Protein AF-A0A8H7QYC3-F1 (afdb_monomer_lite)

Organism: NCBI:txid64648

Structure (mmCIF, N/CA/C/O backbone):
data_AF-A0A8H7QYC3-F1
#
_entry.id   AF-A0A8H7QYC3-F1
#
loop_
_atom_site.group_PDB
_atom_site.id
_atom_site.type_symbol
_atom_site.label_atom_id
_atom_site.label_alt_id
_atom_site.label_comp_id
_atom_site.label_asym_id
_atom_site.label_entity_id
_atom_site.label_seq_id
_atom_site.pdbx_PDB_ins_code
_atom_site.Cartn_x
_atom_site.Cartn_y
_atom_site.Cartn_z
_atom_site.occupancy
_atom_site.B_iso_or_equiv
_atom_site.auth_seq_id
_atom_site.auth_comp_id
_atom_site.auth_asym_id
_atom_site.auth_atom_id
_atom_site.pdbx_PDB_model_num
ATOM 1 N N . MET A 1 1 ? 72.027 -9.617 -76.652 1.00 46.22 1 MET A N 1
ATOM 2 C CA . MET A 1 1 ? 71.161 -8.554 -76.095 1.00 46.22 1 MET A CA 1
ATOM 3 C C . MET A 1 1 ? 69.928 -9.197 -75.452 1.00 46.22 1 MET A C 1
ATOM 5 O O . MET A 1 1 ? 68.847 -9.109 -76.013 1.00 46.22 1 MET A O 1
ATOM 9 N N . SER A 1 2 ? 70.076 -9.891 -74.315 1.00 50.53 2 SER A N 1
ATOM 10 C CA . SER A 1 2 ? 68.981 -10.697 -73.728 1.00 50.53 2 SER A CA 1
ATOM 11 C C . SER A 1 2 ? 69.098 -10.804 -72.200 1.00 50.53 2 SER A C 1
ATOM 13 O O . SER A 1 2 ? 69.131 -11.901 -71.670 1.00 50.53 2 SER A O 1
ATOM 15 N N . PHE A 1 3 ? 69.246 -9.677 -71.494 1.00 53.41 3 PHE A N 1
ATOM 16 C CA . PHE A 1 3 ? 69.422 -9.668 -70.025 1.00 53.41 3 PHE A CA 1
ATOM 17 C C . PHE A 1 3 ? 68.604 -8.592 -69.284 1.00 53.41 3 PHE A C 1
ATOM 19 O O . PHE A 1 3 ? 68.789 -8.390 -68.091 1.00 53.41 3 PHE A O 1
ATOM 26 N N . VAL A 1 4 ? 67.688 -7.891 -69.963 1.00 53.78 4 VAL A N 1
ATOM 27 C CA . VAL A 1 4 ? 66.883 -6.802 -69.361 1.00 53.78 4 VAL A CA 1
ATOM 28 C C . VAL A 1 4 ? 65.379 -7.092 -69.278 1.00 53.78 4 VAL A C 1
ATOM 30 O O . VAL A 1 4 ? 64.642 -6.256 -68.769 1.00 53.78 4 VAL A O 1
ATOM 33 N N . MET A 1 5 ? 64.910 -8.271 -69.709 1.00 53.91 5 MET A N 1
ATOM 34 C CA . MET A 1 5 ? 63.486 -8.649 -69.608 1.00 53.91 5 MET A CA 1
ATOM 35 C C . MET A 1 5 ? 63.115 -9.418 -68.324 1.00 53.91 5 MET A C 1
ATOM 37 O O . MET A 1 5 ? 61.935 -9.480 -68.001 1.00 53.91 5 MET A O 1
ATOM 41 N N . ASP A 1 6 ? 64.076 -9.925 -67.543 1.00 54.12 6 ASP A N 1
ATOM 42 C CA . ASP A 1 6 ? 63.773 -10.684 -66.312 1.00 54.12 6 ASP A CA 1
ATOM 43 C C . ASP A 1 6 ? 63.381 -9.807 -65.114 1.00 54.12 6 ASP A C 1
ATOM 45 O O . ASP A 1 6 ? 62.603 -10.217 -64.255 1.00 54.12 6 ASP A O 1
ATOM 49 N N . ARG A 1 7 ? 63.839 -8.551 -65.071 1.00 56.84 7 ARG A N 1
ATOM 50 C CA . ARG A 1 7 ? 63.627 -7.686 -63.899 1.00 56.84 7 ARG A CA 1
ATOM 51 C C . ARG A 1 7 ? 62.183 -7.188 -63.756 1.00 56.84 7 ARG A C 1
ATOM 53 O O . ARG A 1 7 ? 61.737 -6.909 -62.648 1.00 56.84 7 ARG A O 1
ATOM 60 N N . ALA A 1 8 ? 61.452 -7.081 -64.866 1.00 57.34 8 ALA A N 1
ATOM 61 C CA . ALA A 1 8 ? 60.035 -6.711 -64.855 1.00 57.34 8 ALA A CA 1
ATOM 62 C C . ALA A 1 8 ? 59.142 -7.887 -64.419 1.00 57.34 8 ALA A C 1
ATOM 64 O O . ALA A 1 8 ? 58.145 -7.686 -63.729 1.00 57.34 8 ALA A O 1
ATOM 65 N N . THR A 1 9 ? 59.534 -9.115 -64.763 1.00 63.50 9 THR A N 1
ATOM 66 C CA . THR A 1 9 ? 58.835 -10.342 -64.360 1.00 63.50 9 THR A CA 1
ATOM 67 C C . THR A 1 9 ? 58.996 -10.611 -62.863 1.00 63.50 9 THR A C 1
ATOM 69 O O . THR A 1 9 ? 58.038 -10.999 -62.200 1.00 63.50 9 THR A O 1
ATOM 72 N N . GLU A 1 10 ? 60.176 -10.338 -62.303 1.00 62.03 10 GLU A N 1
ATOM 73 C CA . GLU A 1 10 ? 60.445 -10.504 -60.870 1.00 62.03 10 GLU A CA 1
ATOM 74 C C . GLU A 1 10 ? 59.670 -9.488 -60.008 1.00 62.03 10 GLU A C 1
ATOM 76 O O . GLU A 1 10 ? 59.115 -9.844 -58.968 1.00 62.03 10 GLU A O 1
ATOM 81 N N . ALA A 1 11 ? 59.532 -8.243 -60.484 1.00 68.44 11 ALA A N 1
ATOM 82 C CA . ALA A 1 11 ? 58.696 -7.231 -59.834 1.00 68.44 11 ALA A CA 1
ATOM 83 C C . ALA A 1 11 ? 57.204 -7.617 -59.851 1.00 68.44 11 ALA A C 1
ATOM 85 O O . ALA A 1 11 ? 56.531 -7.521 -58.826 1.00 68.44 11 ALA A O 1
ATOM 86 N N . ALA A 1 12 ? 56.707 -8.137 -60.979 1.00 70.81 12 ALA A N 1
ATOM 87 C CA . ALA A 1 12 ? 55.324 -8.601 -61.096 1.00 70.81 12 ALA A CA 1
ATOM 88 C C . ALA A 1 12 ? 55.028 -9.839 -60.224 1.00 70.81 12 ALA A C 1
ATOM 90 O O . ALA A 1 12 ? 53.920 -9.988 -59.707 1.00 70.81 12 ALA A O 1
ATOM 91 N N . ALA A 1 13 ? 56.011 -10.724 -60.026 1.00 71.69 13 ALA A N 1
ATOM 92 C CA . ALA A 1 13 ? 55.874 -11.883 -59.144 1.00 71.69 13 ALA A CA 1
ATOM 93 C C . ALA A 1 13 ? 55.796 -11.487 -57.658 1.00 71.69 13 ALA A C 1
ATOM 95 O O . ALA A 1 13 ? 55.045 -12.105 -56.900 1.00 71.69 13 ALA A O 1
ATOM 96 N N . ASN A 1 14 ? 56.530 -10.446 -57.251 1.00 79.94 14 ASN A N 1
ATOM 97 C CA . ASN A 1 14 ? 56.487 -9.930 -55.884 1.00 79.94 14 ASN A CA 1
ATOM 98 C C . ASN A 1 14 ? 55.135 -9.266 -55.563 1.00 79.94 14 ASN A C 1
ATOM 100 O O . ASN A 1 14 ? 54.533 -9.578 -54.537 1.00 79.94 14 ASN A O 1
ATOM 104 N N . ASP A 1 15 ? 54.601 -8.455 -56.483 1.00 81.31 15 ASP A N 1
ATOM 105 C CA . ASP A 1 15 ? 53.270 -7.839 -56.341 1.00 81.31 15 ASP A CA 1
ATOM 106 C C . ASP A 1 15 ? 52.161 -8.899 -56.199 1.00 81.31 15 ASP A C 1
ATOM 108 O O . ASP A 1 15 ? 51.278 -8.808 -55.344 1.00 81.31 15 ASP A O 1
ATOM 112 N N . LEU A 1 16 ? 52.227 -9.981 -56.986 1.00 82.75 16 LEU A N 1
ATOM 113 C CA . LEU A 1 16 ? 51.246 -11.066 -56.896 1.00 82.75 16 LEU A CA 1
ATOM 114 C C . LEU A 1 16 ? 51.316 -11.808 -55.548 1.00 82.75 16 LEU A C 1
ATOM 116 O O . LEU A 1 16 ? 50.291 -12.267 -55.031 1.00 82.75 16 LEU A O 1
ATOM 120 N N . ALA A 1 17 ? 52.515 -11.938 -54.974 1.00 84.94 17 ALA A N 1
ATOM 121 C CA . ALA A 1 17 ? 52.713 -12.538 -53.659 1.00 84.94 17 ALA A CA 1
ATOM 122 C C . ALA A 1 17 ? 52.162 -11.645 -52.534 1.00 84.94 17 ALA A C 1
ATOM 124 O O . ALA A 1 17 ? 51.559 -12.161 -51.588 1.00 84.94 17 ALA A O 1
ATOM 125 N N . GLU A 1 18 ? 52.300 -10.321 -52.647 1.00 86.69 18 GLU A N 1
ATOM 126 C CA . GLU A 1 18 ? 51.705 -9.368 -51.703 1.00 86.69 18 GLU A CA 1
ATOM 127 C C . GLU A 1 18 ? 50.175 -9.356 -51.782 1.00 86.69 18 GLU A C 1
ATOM 129 O O . GLU A 1 18 ? 49.510 -9.416 -50.745 1.00 86.69 18 GLU A O 1
ATOM 134 N N . VAL A 1 19 ? 49.597 -9.405 -52.987 1.00 87.81 19 VAL A N 1
ATOM 135 C CA . VAL A 1 19 ? 48.138 -9.503 -53.164 1.00 87.81 19 VAL A CA 1
ATOM 136 C C . VAL A 1 19 ? 47.589 -10.802 -52.562 1.00 87.81 19 VAL A C 1
ATOM 138 O O . VAL A 1 19 ? 46.549 -10.780 -51.902 1.00 87.81 19 VAL A O 1
ATOM 141 N N . ARG A 1 20 ? 48.292 -11.935 -52.704 1.00 87.81 20 ARG A N 1
ATOM 142 C CA . ARG A 1 20 ? 47.885 -13.196 -52.052 1.00 87.81 20 ARG A CA 1
ATOM 143 C C . ARG A 1 20 ? 47.935 -13.105 -50.529 1.00 87.81 20 ARG A C 1
ATOM 145 O O . ARG A 1 20 ? 46.969 -13.502 -49.882 1.00 87.81 20 ARG A O 1
ATOM 152 N N . LYS A 1 21 ? 49.001 -12.526 -49.964 1.00 89.94 21 LYS A N 1
ATOM 153 C CA . LYS A 1 21 ? 49.100 -12.288 -48.514 1.00 89.94 21 LYS A CA 1
ATOM 154 C C . LYS A 1 21 ? 47.993 -11.366 -48.005 1.00 89.94 21 LYS A C 1
ATOM 156 O O . LYS A 1 21 ? 47.469 -11.597 -46.918 1.00 89.94 21 LYS A O 1
ATOM 161 N N . LEU A 1 22 ? 47.601 -10.355 -48.782 1.00 92.25 22 LEU A N 1
ATOM 162 C CA . LEU A 1 22 ? 46.499 -9.462 -48.426 1.00 92.25 22 LEU A CA 1
ATOM 163 C C . LEU A 1 22 ? 45.150 -10.194 -48.423 1.00 92.25 22 LEU A C 1
ATOM 165 O O . LEU A 1 22 ? 44.369 -10.029 -47.488 1.00 92.25 22 LEU A O 1
ATOM 169 N N . ILE A 1 23 ? 44.888 -11.036 -49.428 1.00 88.38 23 ILE A N 1
ATOM 170 C CA . ILE A 1 23 ? 43.657 -11.838 -49.508 1.00 88.38 23 ILE A CA 1
ATOM 171 C C . ILE A 1 23 ? 43.586 -12.846 -48.352 1.00 88.38 23 ILE A C 1
ATOM 173 O O . ILE A 1 23 ? 42.539 -12.985 -47.718 1.00 88.38 23 ILE A O 1
ATOM 177 N N . GLU A 1 24 ? 44.694 -13.519 -48.033 1.00 91.56 24 GLU A N 1
ATOM 178 C CA . GLU A 1 24 ? 44.780 -14.410 -46.870 1.00 91.56 24 GLU A CA 1
ATOM 179 C C . GLU A 1 24 ? 44.589 -13.643 -45.555 1.00 91.56 24 GLU A C 1
ATOM 181 O O . GLU A 1 24 ? 43.849 -14.101 -44.686 1.00 91.56 24 GLU A O 1
ATOM 186 N N . GLY A 1 25 ? 45.165 -12.442 -45.436 1.00 91.12 25 GLY A N 1
ATOM 187 C CA . GLY A 1 25 ? 44.984 -11.559 -44.284 1.00 91.12 25 GLY A CA 1
ATOM 188 C C . GLY A 1 25 ? 43.535 -11.101 -44.097 1.00 91.12 25 GLY A C 1
ATOM 189 O O . GLY A 1 25 ? 43.016 -11.142 -42.981 1.00 91.12 25 GLY A O 1
ATOM 190 N N . MET A 1 26 ? 42.842 -10.732 -45.178 1.00 89.50 26 MET A N 1
ATOM 191 C CA . MET A 1 26 ? 41.421 -10.369 -45.128 1.00 89.50 26 MET A CA 1
ATOM 192 C C . MET A 1 26 ? 40.537 -11.570 -44.777 1.00 89.50 26 MET A C 1
ATOM 194 O O . MET A 1 26 ? 39.647 -11.441 -43.938 1.00 89.50 26 MET A O 1
ATOM 198 N N . ASN A 1 27 ? 40.807 -12.751 -45.339 1.00 90.44 27 ASN A N 1
ATOM 199 C CA . ASN A 1 27 ? 40.080 -13.973 -44.986 1.00 90.44 27 ASN A CA 1
ATOM 200 C C . ASN A 1 27 ? 40.323 -14.398 -43.531 1.00 90.44 27 ASN A C 1
ATOM 202 O O . ASN A 1 27 ? 39.392 -14.838 -42.855 1.00 90.44 27 ASN A O 1
ATOM 206 N N . ALA A 1 28 ? 41.547 -14.241 -43.020 1.00 91.50 28 ALA A N 1
ATOM 207 C CA . ALA A 1 28 ? 41.865 -14.496 -41.618 1.00 91.50 28 ALA A CA 1
ATOM 208 C C . ALA A 1 28 ? 41.148 -13.507 -40.687 1.00 91.50 28 ALA A C 1
ATOM 210 O O . ALA A 1 28 ? 40.618 -13.915 -39.655 1.00 91.50 28 ALA A O 1
ATOM 211 N N . LEU A 1 29 ? 41.067 -12.226 -41.064 1.00 92.44 29 LEU A N 1
ATOM 212 C CA . LEU A 1 29 ? 40.357 -11.211 -40.286 1.00 92.44 29 LEU A CA 1
ATOM 213 C C . LEU A 1 29 ? 38.847 -11.476 -40.242 1.00 92.44 29 LEU A C 1
ATOM 215 O O . LEU A 1 29 ? 38.250 -11.398 -39.170 1.00 92.44 29 LEU A O 1
ATOM 219 N N . VAL A 1 30 ? 38.236 -11.826 -41.377 1.00 91.94 30 VAL A N 1
ATOM 220 C CA . VAL A 1 30 ? 36.802 -12.152 -41.447 1.00 91.94 30 VAL A CA 1
ATOM 221 C C . VAL A 1 30 ? 36.493 -13.416 -40.644 1.00 91.94 30 VAL A C 1
ATOM 223 O O . VAL A 1 30 ? 35.564 -13.400 -39.840 1.00 91.94 30 VAL A O 1
ATOM 226 N N . ASN A 1 31 ? 37.306 -14.471 -40.766 1.00 90.38 31 ASN A N 1
ATOM 227 C CA . ASN A 1 31 ? 37.142 -15.681 -39.952 1.00 90.38 31 ASN A CA 1
ATOM 228 C C . ASN A 1 31 ? 37.353 -15.412 -38.458 1.00 90.38 31 ASN A C 1
ATOM 230 O O . ASN A 1 31 ? 36.609 -15.935 -37.632 1.00 90.38 31 ASN A O 1
ATOM 234 N N . SER A 1 32 ? 38.325 -14.570 -38.100 1.00 91.88 32 SER A N 1
ATOM 235 C CA . SER A 1 32 ? 38.559 -14.158 -36.713 1.00 91.88 32 SER A CA 1
ATOM 236 C C . SER A 1 32 ? 37.356 -13.396 -36.149 1.00 91.88 32 SER A C 1
ATOM 238 O O . SER A 1 32 ? 36.866 -13.709 -35.064 1.00 91.88 32 SER A O 1
ATOM 240 N N . GLN A 1 33 ? 36.799 -12.462 -36.923 1.00 88.94 33 GLN A N 1
ATOM 241 C CA . GLN A 1 33 ? 35.619 -11.700 -36.520 1.00 88.94 33 GLN A CA 1
ATOM 242 C C . GLN A 1 33 ? 34.367 -12.587 -36.412 1.00 88.94 33 GLN A C 1
ATOM 244 O O . GLN A 1 33 ? 33.579 -12.438 -35.476 1.00 88.94 33 GLN A O 1
ATOM 249 N N . GLN A 1 34 ? 34.209 -13.556 -37.317 1.00 88.69 34 GLN A N 1
ATOM 250 C CA . GLN A 1 34 ? 33.103 -14.512 -37.291 1.00 88.69 34 GLN A CA 1
ATOM 251 C C . GLN A 1 34 ? 33.206 -15.481 -36.100 1.00 88.69 34 GLN A C 1
ATOM 253 O O . GLN A 1 34 ? 32.207 -15.727 -35.420 1.00 88.69 34 GLN A O 1
ATOM 258 N N . ALA A 1 35 ? 34.411 -15.967 -35.786 1.00 88.75 35 ALA A N 1
ATOM 259 C CA . ALA A 1 35 ? 34.659 -16.795 -34.607 1.00 88.75 35 ALA A CA 1
ATOM 260 C C . ALA A 1 35 ? 34.380 -16.024 -33.305 1.00 88.75 35 ALA A C 1
ATOM 262 O O . ALA A 1 35 ? 33.789 -16.569 -32.368 1.00 88.75 35 ALA A O 1
ATOM 263 N N . GLN A 1 36 ? 34.733 -14.735 -33.259 1.00 89.31 36 GLN A N 1
ATOM 264 C CA . GLN A 1 36 ? 34.476 -13.890 -32.095 1.00 89.31 36 GLN A CA 1
ATOM 265 C C . GLN A 1 36 ? 32.971 -13.652 -31.871 1.00 89.31 36 GLN A C 1
ATOM 267 O O . GLN A 1 36 ? 32.514 -13.681 -30.727 1.00 89.31 36 GLN A O 1
ATOM 272 N N . GLN A 1 37 ? 32.179 -13.507 -32.941 1.00 88.31 37 GLN A N 1
ATOM 273 C CA . GLN A 1 37 ? 30.716 -13.418 -32.837 1.00 88.31 37 GLN A CA 1
ATOM 274 C C . GLN A 1 37 ? 30.069 -14.718 -32.339 1.00 88.31 37 GLN A C 1
ATOM 276 O O . GLN A 1 37 ? 29.177 -14.666 -31.489 1.00 88.31 37 GLN A O 1
ATOM 281 N N . GLN A 1 38 ? 30.523 -15.886 -32.809 1.00 87.56 38 GLN A N 1
ATOM 282 C CA . GLN A 1 38 ? 29.987 -17.170 -32.336 1.00 87.56 38 GLN A CA 1
ATOM 283 C C . GLN A 1 38 ? 30.287 -17.423 -30.853 1.00 87.56 38 GLN A C 1
ATOM 285 O O . GLN A 1 38 ? 29.400 -17.865 -30.118 1.00 87.56 38 GLN A O 1
ATOM 290 N N . ALA A 1 39 ? 31.494 -17.088 -30.387 1.00 88.75 39 ALA A N 1
ATOM 291 C CA . ALA A 1 39 ? 31.856 -17.235 -28.977 1.00 88.75 39 ALA A CA 1
ATOM 292 C C . ALA A 1 39 ? 30.979 -16.358 -28.064 1.00 88.75 39 ALA A C 1
ATOM 294 O O . ALA A 1 39 ? 30.508 -16.810 -27.017 1.00 88.75 39 ALA A O 1
ATOM 295 N N . GLN A 1 40 ? 30.691 -15.124 -28.489 1.00 88.94 40 GLN A N 1
ATOM 296 C CA . GLN A 1 40 ? 29.866 -14.202 -27.710 1.00 88.94 40 GLN A CA 1
ATOM 297 C C . GLN A 1 40 ? 28.404 -14.672 -27.612 1.00 88.94 40 GLN A C 1
ATOM 299 O O . GLN A 1 40 ? 27.770 -14.529 -26.564 1.00 88.94 40 GLN A O 1
ATOM 304 N N . GLN A 1 41 ? 27.880 -15.303 -28.667 1.00 87.50 41 GLN A N 1
ATOM 305 C CA . GLN A 1 41 ? 26.516 -15.830 -28.680 1.00 87.50 41 GLN A CA 1
ATOM 306 C C . GLN A 1 41 ? 26.357 -17.066 -27.773 1.00 87.50 41 GLN A C 1
ATOM 308 O O . GLN A 1 41 ? 25.361 -17.174 -27.054 1.00 87.50 41 GLN A O 1
ATOM 313 N N . GLN A 1 42 ? 27.362 -17.951 -27.720 1.00 89.12 42 GLN A N 1
ATOM 314 C CA . GLN A 1 42 ? 27.369 -19.089 -26.788 1.00 89.12 42 GLN A CA 1
ATOM 315 C C . GLN A 1 42 ? 27.416 -18.641 -25.322 1.00 89.12 42 GLN A C 1
ATOM 317 O O . GLN A 1 42 ? 26.699 -19.189 -24.481 1.00 89.12 42 GLN A O 1
ATOM 322 N N . GLN A 1 43 ? 28.212 -17.615 -25.010 1.00 87.69 43 GLN A N 1
ATOM 323 C CA . GLN A 1 43 ? 28.341 -17.121 -23.639 1.00 87.69 43 GLN A CA 1
ATOM 324 C C . GLN A 1 43 ? 27.044 -16.456 -23.140 1.00 87.69 43 GLN A C 1
ATOM 326 O O . GLN A 1 43 ? 26.640 -16.665 -21.993 1.00 87.69 43 GLN A O 1
ATOM 331 N N . ALA A 1 44 ? 26.339 -15.728 -24.014 1.00 86.75 44 ALA A N 1
ATOM 332 C CA . ALA A 1 44 ? 25.041 -15.132 -23.695 1.00 86.75 44 ALA A CA 1
ATOM 333 C C . ALA A 1 44 ? 23.966 -16.195 -23.401 1.00 86.75 44 ALA A C 1
ATOM 335 O O . ALA A 1 44 ? 23.202 -16.067 -22.441 1.00 86.75 44 ALA A O 1
ATOM 336 N N . GLN A 1 45 ? 23.939 -17.280 -24.181 1.00 90.44 45 GLN A N 1
ATOM 337 C CA . GLN A 1 45 ? 22.962 -18.355 -23.997 1.00 90.44 45 GLN A CA 1
ATOM 338 C C . GLN A 1 45 ? 23.178 -19.105 -22.670 1.00 90.44 45 GLN A C 1
ATOM 340 O O . GLN A 1 45 ? 22.215 -19.458 -21.984 1.00 90.44 45 GLN A O 1
ATOM 345 N N . GLN A 1 46 ? 24.436 -19.275 -22.253 1.00 90.19 46 GLN A N 1
ATOM 346 C CA . GLN A 1 46 ? 24.773 -19.921 -20.983 1.00 90.19 46 GLN A CA 1
ATOM 347 C C . GLN A 1 46 ? 24.381 -19.061 -19.765 1.00 90.19 46 GLN A C 1
ATOM 349 O O . GLN A 1 46 ? 23.859 -19.590 -18.779 1.00 90.19 46 GLN A O 1
ATOM 354 N N . GLN A 1 47 ? 24.540 -17.733 -19.847 1.00 88.69 47 GLN A N 1
ATOM 355 C CA . GLN A 1 47 ? 24.066 -16.808 -18.807 1.00 88.69 47 GLN A CA 1
ATOM 356 C C . GLN A 1 47 ? 22.539 -16.822 -18.665 1.00 88.69 47 GLN A C 1
ATOM 358 O O . GLN A 1 47 ? 22.018 -16.822 -17.547 1.00 88.69 47 GLN A O 1
ATOM 363 N N . GLN A 1 48 ? 21.814 -16.880 -19.784 1.00 89.06 48 GLN A N 1
ATOM 364 C CA . GLN A 1 48 ? 20.353 -16.887 -19.763 1.00 89.06 48 GLN A CA 1
ATOM 365 C C . GLN A 1 48 ? 19.795 -18.168 -19.119 1.00 89.06 48 GLN A C 1
ATOM 367 O O . GLN A 1 48 ? 18.847 -18.104 -18.333 1.00 89.06 48 GLN A O 1
ATOM 372 N N . ALA A 1 49 ? 20.428 -19.320 -19.374 1.00 91.69 49 ALA A N 1
ATOM 373 C CA . ALA A 1 49 ? 20.059 -20.589 -18.748 1.00 91.69 49 ALA A CA 1
ATOM 374 C C . ALA A 1 49 ? 20.271 -20.577 -17.221 1.00 91.69 49 ALA A C 1
ATOM 376 O O . ALA A 1 49 ? 19.404 -21.031 -16.470 1.00 91.69 49 ALA A O 1
ATOM 377 N N . GLN A 1 50 ? 21.383 -20.004 -16.742 1.00 90.69 50 GLN A N 1
ATOM 378 C CA . GLN A 1 50 ? 21.643 -19.874 -15.302 1.00 90.69 50 GLN A CA 1
ATOM 379 C C . GLN A 1 50 ? 20.609 -18.981 -14.605 1.00 90.69 50 GLN A C 1
ATOM 381 O O . GLN A 1 50 ? 20.121 -19.323 -13.524 1.00 90.69 50 GLN A O 1
ATOM 386 N N . GLN A 1 51 ? 20.228 -17.867 -15.237 1.00 90.94 51 GLN A N 1
ATOM 387 C CA . GLN A 1 51 ? 19.247 -16.943 -14.670 1.00 90.94 51 GLN A CA 1
ATOM 388 C C . GLN A 1 51 ? 17.861 -17.597 -14.543 1.00 90.94 51 GLN A C 1
ATOM 390 O O . GLN A 1 51 ? 17.202 -17.463 -13.509 1.00 90.94 51 GLN A O 1
ATOM 395 N N . GLN A 1 52 ? 17.448 -18.381 -15.544 1.00 89.19 52 GLN A N 1
ATOM 396 C CA . GLN A 1 52 ? 16.178 -19.113 -15.509 1.00 89.19 52 GLN A CA 1
ATOM 397 C C . GLN A 1 52 ? 16.136 -20.151 -14.376 1.00 89.19 52 GLN A C 1
ATOM 399 O O . GLN A 1 52 ? 15.126 -20.280 -13.680 1.00 89.19 52 GLN A O 1
ATOM 404 N N . GLN A 1 53 ? 17.252 -20.845 -14.132 1.00 91.94 53 GLN A N 1
ATOM 405 C CA . GLN A 1 53 ? 17.351 -21.830 -13.054 1.00 91.94 53 GLN A CA 1
ATOM 406 C C . GLN A 1 53 ? 17.263 -21.176 -11.662 1.00 91.94 53 GLN A C 1
ATOM 408 O O . GLN A 1 53 ? 16.653 -21.728 -10.741 1.00 91.94 53 GLN A O 1
ATOM 413 N N . GLN A 1 54 ? 17.828 -19.975 -11.509 1.00 90.69 54 GLN A N 1
ATOM 414 C CA . GLN A 1 54 ? 17.790 -19.225 -10.253 1.00 90.69 54 GLN A CA 1
ATOM 415 C C . GLN A 1 54 ? 16.379 -18.701 -9.937 1.00 90.69 54 GLN A C 1
ATOM 417 O O . GLN A 1 54 ? 15.918 -18.827 -8.800 1.00 90.69 54 GLN A O 1
ATOM 422 N N . LEU A 1 55 ? 15.658 -18.212 -10.953 1.00 89.62 55 LEU A N 1
ATOM 423 C CA . LEU A 1 55 ? 14.246 -17.823 -10.849 1.00 89.62 55 LEU A CA 1
ATOM 424 C C . LEU A 1 55 ? 13.356 -19.001 -10.433 1.00 89.62 55 LEU A C 1
ATOM 426 O O . LEU A 1 55 ? 12.526 -18.863 -9.534 1.00 89.62 55 LEU A O 1
ATOM 430 N N . GLN A 1 56 ? 13.568 -20.181 -11.021 1.00 92.12 56 GLN A N 1
ATOM 431 C CA . GLN A 1 56 ? 12.783 -21.369 -10.684 1.00 92.12 56 GLN A CA 1
ATOM 432 C C . GLN A 1 56 ? 13.028 -21.832 -9.236 1.00 92.12 56 GLN A C 1
ATOM 434 O O . GLN A 1 56 ? 12.083 -22.199 -8.533 1.00 92.12 56 GLN A O 1
ATOM 439 N N . LYS A 1 57 ? 14.275 -21.747 -8.744 1.00 90.38 57 LYS A N 1
ATOM 440 C CA . LYS A 1 57 ? 14.594 -22.004 -7.327 1.00 90.38 57 LYS A CA 1
ATOM 441 C C . LYS A 1 57 ? 13.888 -21.024 -6.389 1.00 90.38 57 LYS A C 1
ATOM 443 O O . LYS A 1 57 ? 13.339 -21.453 -5.375 1.00 90.38 57 LYS A O 1
ATOM 448 N N . GLN A 1 58 ? 13.872 -19.737 -6.731 1.00 90.31 58 GLN A N 1
ATOM 449 C CA . GLN A 1 58 ? 13.239 -18.707 -5.907 1.00 90.31 58 GLN A CA 1
ATOM 450 C C . GLN A 1 58 ? 11.713 -18.889 -5.840 1.00 90.31 58 GLN A C 1
ATOM 452 O O . GLN A 1 58 ? 11.125 -18.790 -4.763 1.00 90.31 58 GLN A O 1
ATOM 457 N N . GLN A 1 59 ? 11.082 -19.252 -6.960 1.00 91.19 59 GLN A N 1
ATOM 458 C CA . GLN A 1 59 ? 9.641 -19.505 -7.013 1.00 91.19 59 GLN A CA 1
ATOM 459 C C . GLN A 1 59 ? 9.244 -20.734 -6.174 1.00 91.19 59 GLN A C 1
ATOM 461 O O . GLN A 1 59 ? 8.278 -20.685 -5.412 1.00 91.19 59 GLN A O 1
ATOM 466 N N . LYS A 1 60 ? 10.045 -21.810 -6.223 1.00 91.31 60 LYS A N 1
ATOM 467 C CA . LYS A 1 60 ? 9.814 -23.016 -5.410 1.00 91.31 60 LYS A CA 1
ATOM 468 C C . LYS A 1 60 ? 9.968 -22.743 -3.907 1.00 91.31 60 LYS A C 1
ATOM 470 O O . LYS A 1 60 ? 9.232 -23.307 -3.101 1.00 91.31 60 LYS A O 1
ATOM 475 N N . GLN A 1 61 ? 10.889 -21.854 -3.528 1.00 91.06 61 GLN A N 1
ATOM 476 C CA . GLN A 1 61 ? 11.085 -21.458 -2.132 1.00 91.06 61 GLN A CA 1
ATOM 477 C C . GLN A 1 61 ? 9.917 -20.613 -1.596 1.00 91.06 61 GLN A C 1
ATOM 479 O O . GLN A 1 61 ? 9.477 -20.846 -0.471 1.00 91.06 61 GLN A O 1
ATOM 484 N N . GLN A 1 62 ? 9.363 -19.697 -2.400 1.00 88.75 62 GLN A N 1
ATOM 485 C CA . GLN A 1 62 ? 8.155 -18.949 -2.018 1.00 88.75 62 GLN A CA 1
ATOM 486 C C . GLN A 1 62 ? 6.941 -19.862 -1.828 1.00 88.75 62 GLN A C 1
ATOM 488 O O . GLN A 1 62 ? 6.196 -19.699 -0.862 1.00 88.75 62 GLN A O 1
ATOM 493 N N . GLN A 1 63 ? 6.759 -20.849 -2.710 1.00 90.62 63 GLN A N 1
ATOM 494 C CA . GLN A 1 63 ? 5.621 -21.763 -2.620 1.00 90.62 63 GLN A CA 1
ATOM 495 C C . GLN A 1 63 ? 5.683 -22.636 -1.354 1.00 90.62 63 GLN A C 1
ATOM 497 O O . GLN A 1 63 ? 4.674 -22.803 -0.670 1.00 90.62 63 GLN A O 1
ATOM 502 N N . ALA A 1 64 ? 6.876 -23.115 -0.983 1.00 90.12 64 ALA A N 1
ATOM 503 C CA . ALA A 1 64 ? 7.078 -23.853 0.265 1.00 90.12 64 ALA A CA 1
ATOM 504 C C . ALA A 1 64 ? 6.786 -22.991 1.509 1.00 90.12 64 ALA A C 1
ATOM 506 O O . ALA A 1 64 ? 6.209 -23.476 2.483 1.00 90.12 64 ALA A O 1
ATOM 507 N N . GLN A 1 65 ? 7.139 -21.701 1.473 1.00 90.31 65 GLN A N 1
ATOM 508 C CA . GLN A 1 65 ? 6.893 -20.786 2.587 1.00 90.31 65 GLN A CA 1
ATOM 509 C C . GLN A 1 65 ? 5.398 -20.478 2.771 1.00 90.31 65 GLN A C 1
ATOM 511 O O . GLN A 1 65 ? 4.921 -20.457 3.906 1.00 90.31 65 GLN A O 1
ATOM 516 N N . GLN A 1 66 ? 4.643 -20.318 1.677 1.00 88.38 66 GLN A N 1
ATOM 517 C CA . GLN A 1 66 ? 3.183 -20.172 1.742 1.00 88.38 66 GLN A CA 1
ATOM 518 C C . GLN A 1 66 ? 2.507 -21.406 2.345 1.00 88.38 66 GLN A C 1
ATOM 520 O O . GLN A 1 66 ? 1.615 -21.269 3.182 1.00 88.38 66 GLN A O 1
ATOM 525 N N . GLN A 1 67 ? 2.952 -22.608 1.969 1.00 89.81 67 GLN A N 1
ATOM 526 C CA . GLN A 1 67 ? 2.357 -23.845 2.471 1.00 89.81 67 GLN A CA 1
ATOM 527 C C . GLN A 1 67 ? 2.609 -24.037 3.977 1.00 89.81 67 GLN A C 1
ATOM 529 O O . GLN A 1 67 ? 1.688 -24.387 4.715 1.00 89.81 67 GLN A O 1
ATOM 534 N N . ALA A 1 68 ? 3.817 -23.718 4.458 1.00 88.88 68 ALA A N 1
ATOM 535 C CA . ALA A 1 68 ? 4.137 -23.761 5.887 1.00 88.88 68 ALA A CA 1
ATOM 536 C C . ALA A 1 68 ? 3.310 -22.753 6.708 1.00 88.88 68 ALA A C 1
ATOM 538 O O . ALA A 1 68 ? 2.861 -23.062 7.812 1.00 88.88 68 ALA A O 1
ATOM 539 N N . GLN A 1 69 ? 3.063 -21.557 6.162 1.00 89.56 69 GLN A N 1
ATOM 540 C CA . GLN A 1 69 ? 2.279 -20.528 6.847 1.00 89.56 69 GLN A CA 1
ATOM 541 C C . GLN A 1 69 ? 0.798 -20.915 6.970 1.00 89.56 69 GLN A C 1
ATOM 543 O O . GLN A 1 69 ? 0.182 -20.675 8.008 1.00 89.56 69 GLN A O 1
ATOM 548 N N . GLN A 1 70 ? 0.245 -21.574 5.948 1.00 88.19 70 GLN A N 1
ATOM 549 C CA . GLN A 1 70 ? -1.136 -22.055 5.966 1.00 88.19 70 GLN A CA 1
ATOM 550 C C . GLN A 1 70 ? -1.339 -23.165 7.012 1.00 88.19 70 GLN A C 1
ATOM 552 O O . GLN A 1 70 ? -2.334 -23.163 7.737 1.00 88.19 70 GLN A O 1
ATOM 557 N N . GLN A 1 71 ? -0.360 -24.065 7.155 1.00 89.38 71 GLN A N 1
ATOM 558 C CA . GLN A 1 71 ? -0.407 -25.137 8.153 1.00 89.38 71 GLN A CA 1
ATOM 559 C C . GLN A 1 71 ? -0.301 -24.595 9.590 1.00 89.38 71 GLN A C 1
ATOM 561 O O . GLN A 1 71 ? -1.047 -25.030 10.469 1.00 89.38 71 GLN A O 1
ATOM 566 N N . ALA A 1 72 ? 0.548 -23.587 9.824 1.00 86.62 72 ALA A N 1
ATOM 567 C CA . ALA A 1 72 ? 0.653 -22.924 11.126 1.00 86.62 72 ALA A CA 1
ATOM 568 C C . ALA A 1 72 ? -0.647 -22.198 11.524 1.00 86.62 72 ALA A C 1
ATOM 570 O O . ALA A 1 72 ? -1.045 -22.220 12.690 1.00 86.62 72 ALA A O 1
ATOM 571 N N . GLN A 1 73 ? -1.342 -21.588 10.559 1.00 87.69 73 GLN A N 1
ATOM 572 C CA . GLN A 1 73 ? -2.597 -20.881 10.820 1.00 87.69 73 GLN A CA 1
ATOM 573 C C . GLN A 1 73 ? -3.734 -21.840 11.207 1.00 87.69 73 GLN A C 1
ATOM 575 O O . GLN A 1 73 ? -4.513 -21.532 12.110 1.00 87.69 73 GLN A O 1
ATOM 580 N N . GLN A 1 74 ? -3.792 -23.026 10.592 1.00 89.62 74 GLN A N 1
ATOM 581 C CA . GLN A 1 74 ? -4.761 -24.066 10.956 1.00 89.62 74 GLN A CA 1
ATOM 582 C C . GLN A 1 74 ? -4.547 -24.574 12.388 1.00 89.62 74 GLN A C 1
ATOM 584 O O . GLN A 1 74 ? -5.504 -24.715 13.150 1.00 89.62 74 GLN A O 1
ATOM 589 N N . GLN A 1 75 ? -3.288 -24.779 12.784 1.00 88.62 75 GLN A N 1
ATOM 590 C CA . GLN A 1 75 ? -2.956 -25.256 14.126 1.00 88.62 75 GLN A CA 1
ATOM 591 C C . GLN A 1 75 ? -3.273 -24.206 15.208 1.00 88.62 75 GLN A C 1
ATOM 593 O O . GLN A 1 75 ? -3.782 -24.549 16.276 1.00 88.62 75 GLN A O 1
ATOM 598 N N . ALA A 1 76 ? -3.059 -22.916 14.917 1.00 85.31 76 ALA A N 1
ATOM 599 C CA . ALA A 1 76 ? -3.423 -21.823 15.821 1.00 85.31 76 ALA A CA 1
ATOM 600 C C . ALA A 1 76 ? -4.945 -21.702 16.022 1.00 85.31 76 ALA A C 1
ATOM 602 O O . ALA A 1 76 ? -5.409 -21.473 17.140 1.00 85.31 76 ALA A O 1
ATOM 603 N N . GLN A 1 77 ? -5.732 -21.900 14.960 1.00 87.56 77 GLN A N 1
ATOM 604 C CA . GLN A 1 77 ? -7.191 -21.815 15.037 1.00 87.56 77 GLN A CA 1
ATOM 605 C C . GLN A 1 77 ? -7.787 -22.958 15.873 1.00 87.56 77 GLN A C 1
ATOM 607 O O . GLN A 1 77 ? -8.719 -22.740 16.649 1.00 87.56 77 GLN A O 1
ATOM 612 N N . GLN A 1 78 ? -7.199 -24.156 15.788 1.00 87.81 78 GLN A N 1
ATOM 613 C CA . GLN A 1 78 ? -7.611 -25.303 16.598 1.00 87.81 78 GLN A CA 1
ATOM 614 C C . GLN A 1 78 ? -7.287 -25.100 18.090 1.00 87.81 78 GLN A C 1
ATOM 616 O O . GLN A 1 78 ? -8.128 -25.380 18.946 1.00 87.81 78 GLN A O 1
ATOM 621 N N . ALA A 1 79 ? -6.122 -24.522 18.408 1.00 88.50 79 ALA A N 1
ATOM 622 C CA . ALA A 1 79 ? -5.752 -24.186 19.785 1.00 88.50 79 ALA A CA 1
ATOM 623 C C . ALA A 1 79 ? -6.679 -23.119 20.402 1.00 88.50 79 ALA A C 1
ATOM 625 O O . ALA A 1 79 ? -7.068 -23.226 21.567 1.00 88.50 79 ALA A O 1
ATOM 626 N N . GLN A 1 80 ? -7.090 -22.114 19.620 1.00 89.31 80 GLN A N 1
ATOM 627 C CA . GLN A 1 80 ? -7.991 -21.062 20.100 1.00 89.31 80 GLN A CA 1
ATOM 628 C C . GLN A 1 80 ? -9.398 -21.599 20.409 1.00 89.31 80 GLN A C 1
ATOM 630 O O . GLN A 1 80 ? -10.017 -21.191 21.392 1.00 89.31 80 GLN A O 1
ATOM 635 N N . GLN A 1 81 ? -9.884 -22.552 19.609 1.00 89.31 81 GLN A N 1
ATOM 636 C CA . GLN A 1 81 ? -11.193 -23.170 19.819 1.00 89.31 81 GLN A CA 1
ATOM 637 C C . GLN A 1 81 ? -11.215 -24.041 21.087 1.00 89.31 81 GLN A C 1
ATOM 639 O O . GLN A 1 81 ? -12.193 -24.023 21.836 1.00 89.31 81 GLN A O 1
ATOM 644 N N . GLN A 1 82 ? -10.108 -24.729 21.387 1.00 89.19 82 GLN A N 1
ATOM 645 C CA . GLN A 1 82 ? -9.969 -25.517 22.614 1.00 89.19 82 GLN A CA 1
ATOM 646 C C . GLN A 1 82 ? -9.895 -24.628 23.870 1.00 89.19 82 GLN A C 1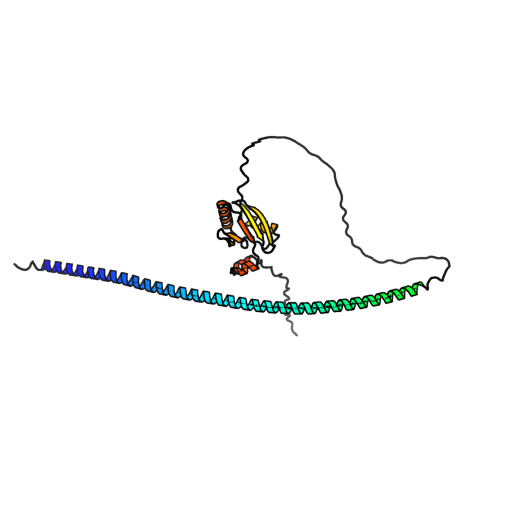
ATOM 648 O O . GLN A 1 82 ? -10.551 -24.920 24.871 1.00 89.19 82 GLN A O 1
ATOM 653 N N . ALA A 1 83 ? -9.185 -23.495 23.801 1.00 86.56 83 ALA A N 1
ATOM 654 C CA . ALA A 1 83 ? -9.123 -22.530 24.903 1.00 86.56 83 ALA A CA 1
ATOM 655 C C . ALA A 1 83 ? -10.493 -21.894 25.212 1.00 86.56 83 ALA A C 1
ATOM 657 O O . ALA A 1 83 ? -10.840 -21.687 26.377 1.00 86.56 83 ALA A O 1
ATOM 658 N N . GLN A 1 84 ? -11.307 -21.624 24.185 1.00 88.56 84 GLN A N 1
ATOM 659 C CA . GLN A 1 84 ? -12.636 -21.039 24.371 1.00 88.56 84 GLN A CA 1
ATOM 660 C C . GLN A 1 84 ? -13.611 -22.010 25.056 1.00 88.56 84 GLN A C 1
ATOM 662 O O . GLN A 1 84 ? -14.401 -21.590 25.904 1.00 88.56 84 GLN A O 1
ATOM 667 N N . GLN A 1 85 ? -13.519 -23.310 24.753 1.00 89.06 85 GLN A N 1
ATOM 668 C CA . GLN A 1 85 ? -14.325 -24.339 25.418 1.00 89.06 85 GLN A CA 1
ATOM 669 C C . GLN A 1 85 ? -13.982 -24.463 26.909 1.00 89.06 85 GLN A C 1
ATOM 671 O O . GLN A 1 85 ? -14.880 -24.573 27.745 1.00 89.06 85 GLN A O 1
ATOM 676 N N . GLN A 1 86 ? -12.695 -24.372 27.258 1.00 88.94 86 GLN A N 1
ATOM 677 C CA . GLN A 1 86 ? -12.254 -24.448 28.651 1.00 88.94 86 GLN A CA 1
ATOM 678 C C . GLN A 1 86 ? -12.687 -23.214 29.464 1.00 88.94 86 GLN A C 1
ATOM 680 O O . GLN A 1 86 ? -13.143 -23.352 30.601 1.00 88.94 86 GLN A O 1
ATOM 685 N N . ALA A 1 87 ? -12.645 -22.018 28.866 1.00 86.88 87 ALA A N 1
ATOM 686 C CA . ALA A 1 87 ? -13.125 -20.792 29.508 1.00 86.88 87 ALA A CA 1
ATOM 687 C C . ALA A 1 87 ? -14.642 -20.820 29.780 1.00 86.88 87 ALA A C 1
ATOM 689 O O . ALA A 1 87 ? -15.100 -20.344 30.820 1.00 86.88 87 ALA A O 1
ATOM 690 N N . GLN A 1 88 ? -15.431 -21.413 28.876 1.00 89.94 88 GLN A N 1
ATOM 691 C CA . GLN A 1 88 ? -16.884 -21.497 29.040 1.00 89.94 88 GLN A CA 1
ATOM 692 C C . GLN A 1 88 ? -17.288 -22.448 30.179 1.00 89.94 88 GLN A C 1
ATOM 694 O O . GLN A 1 88 ? -18.220 -22.150 30.926 1.00 89.94 88 GLN A O 1
ATOM 699 N N . GLN A 1 89 ? -16.546 -23.543 30.373 1.00 89.31 89 GLN A N 1
ATOM 700 C CA . GLN A 1 89 ? -16.775 -24.475 31.482 1.00 89.31 89 GLN A CA 1
ATOM 701 C C . GLN A 1 89 ? -16.483 -23.828 32.846 1.00 89.31 89 GLN A C 1
ATOM 703 O O . GLN A 1 89 ? -17.253 -23.992 33.793 1.00 89.31 89 GLN A O 1
ATOM 708 N N . GLN A 1 90 ? -15.420 -23.023 32.933 1.00 89.56 90 GLN A N 1
ATOM 709 C CA . GLN A 1 90 ? -15.059 -22.332 34.172 1.00 89.56 90 GLN A CA 1
ATOM 710 C C . GLN A 1 90 ? -16.053 -21.212 34.529 1.00 89.56 90 GLN A C 1
ATOM 712 O O . GLN A 1 90 ? -16.387 -21.030 35.701 1.00 89.56 90 GLN A O 1
ATOM 717 N N . ALA A 1 91 ? -16.593 -20.506 33.528 1.00 87.19 91 ALA A N 1
ATOM 718 C CA . ALA A 1 91 ? -17.628 -19.493 33.741 1.00 87.19 91 ALA A CA 1
ATOM 719 C C . ALA A 1 91 ? -18.934 -20.094 34.295 1.00 87.19 91 ALA A C 1
ATOM 721 O O . ALA A 1 91 ? -19.560 -19.509 35.180 1.00 87.19 91 ALA A O 1
ATOM 722 N N . GLN A 1 92 ? -19.321 -21.284 33.827 1.00 88.06 92 GLN A N 1
ATOM 723 C CA . GLN A 1 92 ? -20.545 -21.947 34.279 1.00 88.06 92 GLN A CA 1
ATOM 724 C C . GLN A 1 92 ? -20.439 -22.421 35.740 1.00 88.06 92 GLN A C 1
ATOM 726 O O . GLN A 1 92 ? -21.398 -22.299 36.503 1.00 88.06 92 GLN A O 1
ATOM 731 N N . GLN A 1 93 ? -19.253 -22.869 36.165 1.00 87.69 93 GLN A N 1
ATOM 732 C CA . GLN A 1 93 ? -19.005 -23.270 37.552 1.00 87.69 93 GLN A CA 1
ATOM 733 C C . GLN A 1 93 ? -19.007 -22.070 38.519 1.00 87.69 93 GLN A C 1
ATOM 735 O O . GLN A 1 93 ? -19.534 -22.170 39.629 1.00 87.69 93 GLN A O 1
ATOM 740 N N . ALA A 1 94 ? -18.494 -20.911 38.088 1.00 85.75 94 ALA A N 1
ATOM 741 C CA . ALA A 1 94 ? -18.532 -19.681 38.883 1.00 85.75 94 ALA A CA 1
ATOM 742 C C . ALA A 1 94 ? -19.968 -19.166 39.099 1.00 85.75 94 ALA A C 1
ATOM 744 O O . ALA A 1 94 ? -20.317 -18.725 40.197 1.00 85.75 94 ALA A O 1
ATOM 745 N N . GLN A 1 95 ? -20.826 -19.273 38.080 1.00 85.56 95 GLN A N 1
ATOM 746 C CA . GLN A 1 95 ? -22.212 -18.809 38.165 1.00 85.56 95 GLN A CA 1
ATOM 747 C C . GLN A 1 95 ? -23.048 -19.648 39.148 1.00 85.56 95 GLN A C 1
ATOM 749 O O . GLN A 1 95 ? -23.880 -19.105 39.878 1.00 85.56 95 GLN A O 1
ATOM 754 N N . GLN A 1 96 ? -22.783 -20.956 39.235 1.00 87.56 96 GLN A N 1
ATOM 755 C CA . GLN A 1 96 ? -23.469 -21.845 40.177 1.00 87.56 96 GLN A CA 1
ATOM 756 C C . GLN A 1 96 ? -23.047 -21.591 41.636 1.00 87.56 96 GLN A C 1
ATOM 758 O O . GLN A 1 96 ? -23.889 -21.618 42.536 1.00 87.56 96 GLN A O 1
ATOM 763 N N . ALA A 1 97 ? -21.772 -21.262 41.877 1.00 84.38 97 ALA A N 1
ATOM 764 C CA . ALA A 1 97 ? -21.284 -20.899 43.210 1.00 84.38 97 ALA A CA 1
ATOM 765 C C . ALA A 1 97 ? -21.921 -19.596 43.730 1.00 84.38 97 ALA A C 1
ATOM 767 O O . ALA A 1 97 ? -22.296 -19.504 44.901 1.00 84.38 97 ALA A O 1
ATOM 768 N N . GLN A 1 98 ? -22.116 -18.606 42.853 1.00 84.62 98 GLN A N 1
ATOM 769 C CA . GLN A 1 98 ? -22.703 -17.321 43.237 1.00 84.62 98 GLN A CA 1
ATOM 770 C C . GLN A 1 98 ? -24.192 -17.440 43.607 1.00 84.62 98 GLN A C 1
ATOM 772 O O . GLN A 1 98 ? -24.670 -16.744 44.505 1.00 84.62 98 GLN A O 1
ATOM 777 N N . GLN A 1 99 ? -24.922 -18.370 42.980 1.00 84.19 99 GLN A N 1
ATOM 778 C CA . GLN A 1 99 ? -26.328 -18.623 43.302 1.00 84.19 99 GLN A CA 1
ATOM 779 C C . GLN A 1 99 ? -26.504 -19.341 44.653 1.00 84.19 99 GLN A C 1
ATOM 781 O O . GLN A 1 99 ? -27.430 -19.021 45.401 1.00 84.19 99 GLN A O 1
ATOM 786 N N . ALA A 1 100 ? -25.589 -20.251 45.008 1.00 83.81 100 ALA A N 1
ATOM 787 C CA . ALA A 1 100 ? -25.600 -20.920 46.311 1.00 83.81 100 ALA A CA 1
ATOM 788 C C . ALA A 1 100 ? -25.349 -19.935 47.470 1.00 83.81 100 ALA A C 1
ATOM 790 O O . ALA A 1 100 ? -26.031 -19.987 48.495 1.00 83.81 100 ALA A O 1
ATOM 791 N N . GLN A 1 101 ? -24.430 -18.980 47.288 1.00 83.62 101 GLN A N 1
ATOM 792 C CA . GLN A 1 101 ? -24.130 -17.978 48.314 1.00 83.62 101 GLN A CA 1
ATOM 793 C C . GLN A 1 101 ? -25.293 -16.990 48.528 1.00 83.62 101 GLN A C 1
ATOM 795 O O . GLN A 1 101 ? -25.558 -16.581 49.660 1.00 83.62 101 GLN A O 1
ATOM 800 N N . ALA A 1 102 ? -26.043 -16.656 47.470 1.00 83.31 102 ALA A N 1
ATOM 801 C CA . ALA A 1 102 ? -27.222 -15.794 47.571 1.00 83.31 102 ALA A CA 1
ATOM 802 C C . ALA A 1 102 ? -28.368 -16.437 48.381 1.00 83.31 102 ALA A C 1
ATOM 804 O O . ALA A 1 102 ? -29.005 -15.752 49.183 1.00 83.31 102 ALA A O 1
ATOM 805 N N . GLN A 1 103 ? -28.604 -17.748 48.237 1.00 82.94 103 GLN A N 1
ATOM 806 C CA . GLN A 1 103 ? -29.619 -18.452 49.037 1.00 82.94 103 GLN A CA 1
ATOM 807 C C . GLN A 1 103 ? -29.261 -18.503 50.527 1.00 82.94 103 GLN A C 1
ATOM 809 O O . GLN A 1 103 ? -30.138 -18.335 51.376 1.00 82.94 103 GLN A O 1
ATOM 814 N N . GLN A 1 104 ? -27.981 -18.680 50.860 1.00 83.31 104 GLN A N 1
ATOM 815 C CA . GLN A 1 104 ? -27.550 -18.735 52.257 1.00 83.31 104 GLN A CA 1
ATOM 816 C C . GLN A 1 104 ? -27.671 -17.366 52.954 1.00 83.31 104 GLN A C 1
ATOM 818 O O . GLN A 1 104 ? -28.087 -17.297 54.112 1.00 83.31 104 GLN A O 1
ATOM 823 N N . ALA A 1 105 ? -27.395 -16.270 52.237 1.00 81.56 105 ALA A N 1
ATOM 824 C CA . ALA A 1 105 ? -27.571 -14.913 52.760 1.00 81.56 105 ALA A CA 1
ATOM 825 C C . ALA A 1 105 ? -29.047 -14.581 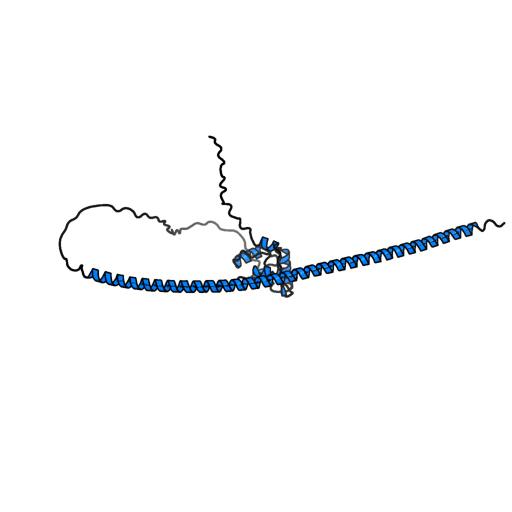53.052 1.00 81.56 105 ALA A C 1
ATOM 827 O O . ALA A 1 105 ? -29.354 -13.945 54.063 1.00 81.56 105 ALA A O 1
ATOM 828 N N . GLN A 1 106 ? -29.977 -15.059 52.217 1.00 81.06 106 GLN A N 1
ATOM 829 C CA . GLN A 1 106 ? -31.407 -14.809 52.418 1.00 81.06 106 GLN A CA 1
ATOM 830 C C . GLN A 1 106 ? -31.963 -15.540 53.655 1.00 81.06 106 GLN A C 1
ATOM 832 O O . GLN A 1 106 ? -32.832 -15.009 54.349 1.00 81.06 106 GLN A O 1
ATOM 837 N N . GLN A 1 107 ? -31.420 -16.718 53.989 1.00 80.56 107 GLN A N 1
ATOM 838 C CA . GLN A 1 107 ? -31.819 -17.462 55.189 1.00 80.56 107 GLN A CA 1
ATOM 839 C C . GLN A 1 107 ? -31.340 -16.793 56.491 1.00 80.56 107 GLN A C 1
ATOM 841 O O . GLN A 1 107 ? -32.086 -16.757 57.471 1.00 80.56 107 GLN A O 1
ATOM 846 N N . GLN A 1 108 ? -30.139 -16.198 56.504 1.00 80.62 108 GLN A N 1
ATOM 847 C CA . GLN A 1 108 ? -29.657 -15.450 57.675 1.00 80.62 108 GLN A CA 1
ATOM 848 C C . GLN A 1 108 ? -30.468 -14.175 57.939 1.00 80.62 108 GLN A C 1
ATOM 850 O O . GLN A 1 108 ? -30.701 -13.824 59.098 1.00 80.62 108 GLN A O 1
ATOM 855 N N . GLN A 1 109 ? -30.949 -13.501 56.889 1.00 78.69 109 GLN A N 1
ATOM 856 C CA . GLN A 1 109 ? -31.715 -12.265 57.058 1.00 78.69 109 GLN A CA 1
ATOM 857 C C . GLN A 1 109 ? -33.096 -12.509 57.697 1.00 78.69 109 GLN A C 1
ATOM 859 O O . GLN A 1 109 ? -33.555 -11.688 58.494 1.00 78.69 109 GLN A O 1
ATOM 864 N N . GLN A 1 110 ? -33.732 -13.660 57.435 1.00 77.56 110 GLN A N 1
ATOM 865 C CA . GLN A 1 110 ? -34.981 -14.034 58.115 1.00 77.56 110 GLN A CA 1
ATOM 866 C C . GLN A 1 110 ? -34.785 -14.338 59.609 1.00 77.56 110 GLN A C 1
ATOM 868 O O . GLN A 1 110 ? -35.652 -13.986 60.410 1.00 77.56 110 GLN A O 1
ATOM 873 N N . GLN A 1 111 ? -33.651 -14.924 60.016 1.00 77.81 111 GLN A N 1
ATOM 874 C CA . GLN A 1 111 ? -33.391 -15.180 61.440 1.00 77.81 111 GLN A CA 1
ATOM 875 C C . GLN A 1 111 ? -33.159 -13.892 62.245 1.00 77.81 111 GLN A C 1
ATOM 877 O O . GLN A 1 111 ? -33.641 -13.792 63.374 1.00 77.81 111 GLN A O 1
ATOM 882 N N . GLN A 1 112 ? -32.500 -12.875 61.676 1.00 76.06 112 GLN A N 1
ATOM 883 C CA . GLN A 1 112 ? -32.315 -11.598 62.381 1.00 76.06 112 GLN A CA 1
ATOM 884 C C . GLN A 1 112 ? -33.624 -10.821 62.576 1.00 76.06 112 GLN A C 1
ATOM 886 O O . GLN A 1 112 ? -33.812 -10.202 63.627 1.00 76.06 112 GLN A O 1
ATOM 891 N N . GLN A 1 113 ? -34.561 -10.880 61.622 1.00 72.12 113 GLN A N 1
ATOM 892 C CA . GLN A 1 113 ? -35.852 -10.196 61.777 1.00 72.12 113 GLN A CA 1
ATOM 893 C C . GLN A 1 113 ? -36.722 -10.809 62.883 1.00 72.12 113 GLN A C 1
ATOM 895 O O . GLN A 1 113 ? -37.420 -10.076 63.585 1.00 72.12 113 GLN A O 1
ATOM 900 N N . GLN A 1 114 ? -36.647 -12.126 63.102 1.00 70.31 114 GLN A N 1
ATOM 901 C CA . GLN A 1 114 ? -37.392 -12.765 64.190 1.00 70.31 114 GLN A CA 1
ATOM 902 C C . GLN A 1 114 ? -36.841 -12.404 65.578 1.00 70.31 114 GLN A C 1
ATOM 904 O O . GLN A 1 114 ? -37.612 -12.296 66.532 1.00 70.31 114 GLN A O 1
ATOM 909 N N . GLN A 1 115 ? -35.534 -12.145 65.698 1.00 68.38 115 GLN A N 1
ATOM 910 C CA . GLN A 1 115 ? -34.925 -11.801 66.985 1.00 68.38 115 GLN A CA 1
ATOM 911 C C . GLN A 1 115 ? -35.201 -10.350 67.415 1.00 68.38 115 GLN A C 1
ATOM 913 O O . GLN A 1 115 ? -35.430 -10.102 68.600 1.00 68.38 115 GLN A O 1
ATOM 918 N N . GLN A 1 116 ? -35.282 -9.392 66.480 1.00 62.78 116 GLN A N 1
ATOM 919 C CA . GLN A 1 116 ? -35.642 -8.007 66.832 1.00 62.78 116 GLN A CA 1
ATOM 920 C C . GLN A 1 116 ? -37.095 -7.860 67.302 1.00 62.78 116 GLN A C 1
ATOM 922 O O . GLN A 1 116 ? -37.379 -7.024 68.162 1.00 62.78 116 GLN A O 1
ATOM 927 N N . GLN A 1 117 ? -38.017 -8.696 66.816 1.00 62.50 117 GLN A N 1
ATOM 928 C CA . GLN A 1 117 ? -39.422 -8.596 67.219 1.00 62.50 117 GLN A CA 1
ATOM 929 C C . GLN A 1 117 ? -39.685 -9.104 68.650 1.00 62.50 117 GLN A C 1
ATOM 931 O O . GLN A 1 117 ? -40.674 -8.704 69.265 1.00 62.50 117 GLN A O 1
ATOM 936 N N . GLN A 1 118 ? -38.790 -9.920 69.226 1.00 58.03 118 GLN A N 1
ATOM 937 C CA . GLN A 1 118 ? -38.901 -10.345 70.628 1.00 58.03 118 GLN A CA 1
ATOM 938 C C . GLN A 1 118 ? -38.352 -9.321 71.631 1.00 58.03 118 GLN A C 1
ATOM 940 O O . GLN A 1 118 ? -38.874 -9.246 72.742 1.00 58.03 118 GLN A O 1
ATOM 945 N N . GLN A 1 119 ? -37.384 -8.475 71.259 1.00 56.75 119 GLN A N 1
ATOM 946 C CA . GLN A 1 119 ? -36.849 -7.468 72.190 1.00 56.75 119 GLN A CA 1
ATOM 947 C C . GLN A 1 119 ? -37.762 -6.248 72.384 1.00 56.75 119 GLN A C 1
ATOM 949 O O . GLN A 1 119 ? -37.746 -5.648 73.457 1.00 56.75 119 GLN A O 1
ATOM 954 N N . GLN A 1 120 ? -38.628 -5.906 71.423 1.00 54.59 120 GLN A N 1
ATOM 955 C CA . GLN A 1 120 ? -39.543 -4.766 71.595 1.00 54.59 120 GLN A CA 1
ATOM 956 C C . GLN A 1 120 ? -40.738 -5.036 72.523 1.00 54.59 120 GLN A C 1
ATOM 958 O O . GLN A 1 120 ? -41.360 -4.086 72.993 1.00 54.59 120 GLN A O 1
ATOM 963 N N . LYS A 1 121 ? -41.046 -6.296 72.867 1.00 53.47 121 LYS A N 1
ATOM 964 C CA . LYS A 1 121 ? -42.146 -6.607 73.801 1.00 53.47 121 LYS A CA 1
ATOM 965 C C . LYS A 1 121 ? -41.777 -6.532 75.288 1.00 53.47 121 LYS A C 1
ATOM 967 O O . LYS A 1 121 ? -42.663 -6.732 76.113 1.00 53.47 121 LYS A O 1
ATOM 972 N N . GLN A 1 122 ? -40.531 -6.208 75.653 1.00 51.25 122 GLN A N 1
ATOM 973 C CA . GLN A 1 122 ? -40.090 -6.218 77.060 1.00 51.25 122 GLN A CA 1
ATOM 974 C C . GLN A 1 122 ? -39.695 -4.848 77.647 1.00 51.25 122 GLN A C 1
ATOM 976 O O . GLN A 1 122 ? -39.168 -4.803 78.753 1.00 51.25 122 GLN A O 1
ATOM 981 N N . GLN A 1 123 ? -39.970 -3.724 76.970 1.00 51.25 123 GLN A N 1
ATOM 982 C CA . GLN A 1 123 ? -39.648 -2.383 77.503 1.00 51.25 123 GLN A CA 1
ATOM 983 C C . GLN A 1 123 ? -40.847 -1.456 77.762 1.00 51.25 123 GLN A C 1
ATOM 985 O O . GLN A 1 123 ? -40.650 -0.291 78.093 1.00 51.25 123 GLN A O 1
ATOM 990 N N . GLN A 1 124 ? -42.091 -1.941 77.704 1.00 47.72 124 GLN A N 1
ATOM 991 C CA . GLN A 1 124 ? -43.271 -1.093 77.944 1.00 47.72 124 GLN A CA 1
ATOM 992 C C . GLN A 1 124 ? -43.902 -1.268 79.336 1.00 47.72 124 GLN A C 1
ATOM 994 O O . GLN A 1 124 ? -45.120 -1.262 79.484 1.00 47.72 124 GLN A O 1
ATOM 999 N N . SER A 1 125 ? -43.078 -1.408 80.376 1.00 43.91 125 SER A N 1
ATOM 1000 C CA . SER A 1 125 ? -43.553 -1.391 81.764 1.00 43.91 125 SER A CA 1
ATOM 1001 C C . SER A 1 125 ? -42.478 -0.898 82.729 1.00 43.91 125 SER A C 1
ATOM 1003 O O . SER A 1 125 ? -41.907 -1.686 83.479 1.00 43.91 125 SER A O 1
ATOM 1005 N N . THR A 1 126 ? -42.183 0.404 82.725 1.00 40.16 126 THR A N 1
ATOM 1006 C CA . THR A 1 126 ? -41.765 1.121 83.947 1.00 40.16 126 THR A CA 1
ATOM 1007 C C . THR A 1 126 ? -41.849 2.634 83.743 1.00 40.16 126 THR A C 1
ATOM 1009 O O . THR A 1 126 ? -41.194 3.209 82.880 1.00 40.16 126 THR A O 1
ATOM 101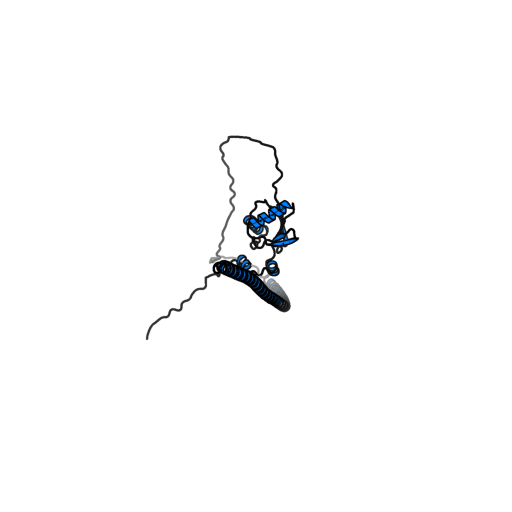2 N N . GLN A 1 127 ? -42.714 3.265 84.534 1.00 41.62 127 GLN A N 1
ATOM 1013 C CA . GLN A 1 127 ? -42.995 4.698 84.567 1.00 41.62 127 GLN A CA 1
ATOM 1014 C C . GLN A 1 127 ? -42.390 5.306 85.847 1.00 41.62 127 GLN A C 1
ATOM 1016 O O . GLN A 1 127 ? -42.353 4.620 86.867 1.00 41.62 127 GLN A O 1
ATOM 1021 N N . SER A 1 128 ? -42.050 6.608 85.804 1.00 40.75 128 SER A N 1
ATOM 1022 C CA . SER A 1 128 ? -41.668 7.524 86.915 1.00 40.75 128 SER A CA 1
ATOM 1023 C C . SER A 1 128 ? -40.295 7.238 87.575 1.00 40.75 128 SER A C 1
ATOM 1025 O O . SER A 1 128 ? -39.961 6.089 87.801 1.00 40.75 128 SER A O 1
ATOM 1027 N N . ASN A 1 129 ? -39.405 8.187 87.908 1.00 35.25 129 ASN A N 1
ATOM 1028 C CA . ASN A 1 129 ? -39.585 9.508 88.524 1.00 35.25 129 ASN A CA 1
ATOM 1029 C C . ASN A 1 129 ? -38.233 10.309 88.587 1.00 35.25 129 ASN A C 1
ATOM 1031 O O . ASN A 1 129 ? -37.174 9.697 88.566 1.00 35.25 129 ASN A O 1
ATOM 1035 N N . VAL A 1 130 ? -38.310 11.649 88.697 1.00 37.78 130 VAL A N 1
ATOM 1036 C CA . VAL A 1 130 ? -37.330 12.727 89.062 1.00 37.78 130 VAL A CA 1
ATOM 1037 C C . VAL A 1 130 ? -35.778 12.617 88.970 1.00 37.78 130 VAL A C 1
ATOM 1039 O O . VAL A 1 130 ? -35.134 11.869 89.688 1.00 37.78 130 VAL A O 1
ATOM 1042 N N . SER A 1 131 ? -35.224 13.620 88.256 1.00 46.03 131 SER A N 1
ATOM 1043 C CA . SER A 1 131 ? -34.253 14.674 88.668 1.00 46.03 131 SER A CA 1
ATOM 1044 C C . SER A 1 131 ? -32.839 14.337 89.192 1.00 46.03 131 SER A C 1
ATOM 1046 O O . SER A 1 131 ? -32.686 13.854 90.309 1.00 46.03 131 SER A O 1
ATOM 1048 N N . SER A 1 132 ? -31.800 14.762 88.447 1.00 39.91 132 SER A N 1
ATOM 1049 C CA . SER A 1 132 ? -30.706 15.694 88.848 1.00 39.91 132 SER A CA 1
ATOM 1050 C C . SER A 1 132 ? -29.409 15.503 88.023 1.00 39.91 132 SER A C 1
ATOM 1052 O O . SER A 1 132 ? -28.935 14.393 87.813 1.00 39.91 132 SER A O 1
ATOM 1054 N N . SER A 1 133 ? -28.853 16.618 87.530 1.00 43.62 133 SER A N 1
ATOM 1055 C CA . SER A 1 133 ? -27.527 16.788 86.883 1.00 43.62 133 SER A CA 1
ATOM 1056 C C . SER A 1 133 ? -26.373 16.448 87.863 1.00 43.62 133 SER A C 1
ATOM 1058 O O . SER A 1 133 ? -26.654 16.529 89.061 1.00 43.62 133 SER A O 1
ATOM 1060 N N . PRO A 1 134 ? -25.084 16.186 87.477 1.00 57.28 134 PRO A N 1
ATOM 1061 C CA . PRO A 1 134 ? -24.266 17.032 86.572 1.00 57.28 134 PRO A CA 1
ATOM 1062 C C . PRO A 1 134 ? -23.084 16.376 85.768 1.00 57.28 134 PRO A C 1
ATOM 1064 O O . PRO A 1 134 ? -22.713 15.232 85.974 1.00 57.28 134 PRO A O 1
ATOM 1067 N N . ARG A 1 135 ? -22.444 17.215 84.922 1.00 40.50 135 ARG A N 1
ATOM 1068 C CA . ARG A 1 135 ? -21.006 17.309 84.512 1.00 40.50 135 ARG A CA 1
ATOM 1069 C C . ARG A 1 135 ? -20.263 16.229 83.667 1.00 40.50 135 ARG A C 1
ATOM 1071 O O . ARG A 1 135 ? -20.007 15.130 84.125 1.00 40.50 135 ARG A O 1
ATOM 1078 N N . SER A 1 136 ? -19.736 16.730 82.530 1.00 44.06 136 SER A N 1
ATOM 1079 C CA . SER A 1 136 ? -18.366 16.620 81.949 1.00 44.06 136 SER A CA 1
ATOM 1080 C C . SER A 1 136 ? -17.724 15.259 81.622 1.00 44.06 136 SER A C 1
ATOM 1082 O O . SER A 1 136 ? -17.442 14.514 82.543 1.00 44.06 136 SER A O 1
ATOM 1084 N N . VAL A 1 137 ? -17.355 15.030 80.343 1.00 41.84 137 VAL A N 1
ATOM 1085 C CA . VAL A 1 137 ? -15.984 14.952 79.735 1.00 41.84 137 VAL A CA 1
ATOM 1086 C C . VAL A 1 137 ? -16.061 14.279 78.340 1.00 41.84 137 VAL A C 1
ATOM 1088 O O . VAL A 1 137 ? -16.689 13.243 78.188 1.00 41.84 137 VAL A O 1
ATOM 1091 N N . GLU A 1 138 ? -15.686 14.988 77.268 1.00 38.72 138 GLU A N 1
ATOM 1092 C CA . GLU A 1 138 ? -14.468 14.791 76.444 1.00 38.72 138 GLU A CA 1
ATOM 1093 C C . GLU A 1 138 ? -14.743 14.036 75.126 1.00 38.72 138 GLU A C 1
ATOM 1095 O O . GLU A 1 138 ? -14.846 12.814 75.069 1.00 38.72 138 GLU A O 1
ATOM 1100 N N . THR A 1 139 ? -14.876 14.809 74.043 1.00 39.47 139 THR A N 1
ATOM 1101 C CA . THR A 1 139 ? -15.067 14.327 72.669 1.00 39.47 139 THR A CA 1
ATOM 1102 C C . THR A 1 139 ? -13.770 14.547 71.901 1.00 39.47 139 THR A C 1
ATOM 1104 O O . THR A 1 139 ? -13.398 15.688 71.628 1.00 39.47 139 THR A O 1
ATOM 1107 N N . SER A 1 140 ? -13.087 13.460 71.541 1.00 40.44 140 SER A N 1
ATOM 1108 C CA . SER A 1 140 ? -11.917 13.496 70.663 1.00 40.44 140 SER A CA 1
ATOM 1109 C C . SER A 1 140 ? -12.236 12.939 69.275 1.00 40.44 140 SER A C 1
ATOM 1111 O O . SER A 1 140 ? -12.624 11.788 69.125 1.00 40.44 140 SER A O 1
ATOM 1113 N N . GLN A 1 141 ? -11.962 13.798 68.291 1.00 41.28 141 GLN A N 1
ATOM 1114 C CA . GLN A 1 141 ? -11.445 13.515 66.949 1.00 41.28 141 GLN A CA 1
ATOM 1115 C C . GLN A 1 141 ? -12.369 12.867 65.901 1.00 41.28 141 GLN A C 1
ATOM 1117 O O . GLN A 1 141 ? -12.503 11.655 65.775 1.00 41.28 141 GLN A O 1
ATOM 1122 N N . THR A 1 142 ? -12.862 13.708 64.990 1.00 34.53 142 THR A N 1
ATOM 1123 C CA . THR A 1 142 ? -12.963 13.358 63.567 1.00 34.53 142 THR A CA 1
ATOM 1124 C C . THR A 1 142 ? -12.367 14.509 62.762 1.00 34.53 142 THR A C 1
ATOM 1126 O O . THR A 1 142 ? -12.782 15.658 62.892 1.00 34.53 142 THR A O 1
ATOM 1129 N N . TRP A 1 143 ? -11.318 14.182 62.011 1.00 36.44 143 TRP A N 1
ATOM 1130 C CA . TRP A 1 143 ? -10.461 15.078 61.244 1.00 36.44 143 TRP A CA 1
ATOM 1131 C C . TRP A 1 143 ? -10.946 15.114 59.784 1.00 36.44 143 TRP A C 1
ATOM 1133 O O . TRP A 1 143 ? -11.096 14.069 59.154 1.00 36.44 143 TRP A O 1
ATOM 1143 N N . SER A 1 144 ? -11.202 16.316 59.265 1.00 50.66 144 SER A N 1
ATOM 1144 C CA . SER A 1 144 ? -11.487 16.633 57.851 1.00 50.66 144 SER A CA 1
ATOM 1145 C C . SER A 1 144 ? -10.201 16.569 56.996 1.00 50.66 144 SER A C 1
ATOM 1147 O O . SER A 1 144 ? -9.117 16.663 57.561 1.00 50.66 144 SER A O 1
ATOM 1149 N N . PRO A 1 145 ? -10.240 16.559 55.646 1.00 53.91 145 PRO A N 1
ATOM 1150 C CA . PRO A 1 145 ? -10.274 17.874 55.002 1.00 53.91 145 PRO A CA 1
ATOM 1151 C C . PRO A 1 145 ? -11.040 17.972 53.671 1.00 53.91 145 PRO A C 1
ATOM 1153 O O . PRO A 1 145 ? -11.160 17.046 52.875 1.00 53.91 145 PRO A O 1
ATOM 1156 N N . GLN A 1 146 ? -11.510 19.200 53.481 1.00 47.38 146 GLN A N 1
ATOM 1157 C CA . GLN A 1 146 ? -12.042 19.870 52.294 1.00 47.38 146 GLN A CA 1
ATOM 1158 C C . GLN A 1 146 ? -10.907 20.134 51.265 1.00 47.38 146 GLN A C 1
ATOM 1160 O O . GLN A 1 146 ? -9.732 20.030 51.626 1.00 47.38 146 GLN A O 1
ATOM 1165 N N . PRO A 1 147 ? -11.204 20.563 50.021 1.00 51.97 147 PRO A N 1
ATOM 1166 C CA . PRO A 1 147 ? -11.283 22.010 49.825 1.00 51.97 147 PRO A CA 1
ATOM 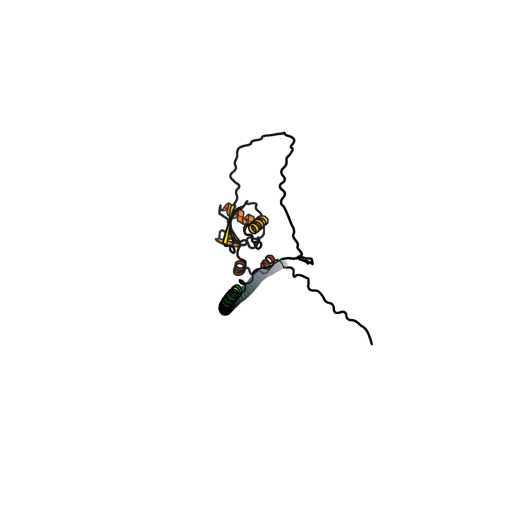1167 C C . PRO A 1 147 ? -12.413 22.507 48.914 1.00 51.97 147 PRO A C 1
ATOM 1169 O O . PRO A 1 147 ? -12.984 21.812 48.081 1.00 51.97 147 PRO A O 1
ATOM 1172 N N . ASN A 1 148 ? -12.699 23.776 49.178 1.00 44.78 148 ASN A N 1
ATOM 1173 C CA . ASN A 1 148 ? -13.733 24.669 48.692 1.00 44.78 148 ASN A CA 1
ATOM 1174 C C . ASN A 1 148 ? -13.358 25.297 47.339 1.00 44.78 148 ASN A C 1
ATOM 1176 O O . ASN A 1 148 ? -12.194 25.645 47.135 1.00 44.78 148 ASN A O 1
ATOM 1180 N N . THR A 1 149 ? -14.330 25.562 46.463 1.00 38.06 149 THR A N 1
ATOM 1181 C CA . THR A 1 149 ? -14.213 26.653 45.475 1.00 38.06 149 THR A CA 1
ATOM 1182 C C . THR A 1 149 ? -15.599 27.130 45.031 1.00 38.06 149 THR A C 1
ATOM 1184 O O . THR A 1 149 ? -16.386 26.369 44.475 1.00 38.06 149 THR A O 1
ATOM 1187 N N . GLN A 1 150 ? -15.893 28.399 45.326 1.00 44.44 150 GLN A N 1
ATOM 1188 C CA . GLN A 1 150 ? -17.038 29.170 44.828 1.00 44.44 150 GLN A CA 1
ATOM 1189 C C . GLN A 1 150 ? -16.789 29.637 43.383 1.00 44.44 150 GLN A C 1
ATOM 1191 O O . GLN A 1 150 ? -15.634 29.856 43.021 1.00 44.44 150 GLN A O 1
ATOM 1196 N N . PRO A 1 151 ? -17.840 29.915 42.593 1.00 54.44 151 PRO A N 1
ATOM 1197 C CA . PRO A 1 151 ? -17.746 30.818 41.456 1.00 54.44 151 PRO A CA 1
ATOM 1198 C C . PRO A 1 151 ? -18.248 32.225 41.817 1.00 54.44 151 PRO A C 1
ATOM 1200 O O . PRO A 1 151 ? -19.351 32.407 42.332 1.00 54.44 151 PRO A O 1
ATOM 1203 N N . GLU A 1 152 ? -17.407 33.212 41.517 1.00 39.94 152 GLU A N 1
ATOM 1204 C CA . GLU A 1 152 ? -17.654 34.648 41.622 1.00 39.94 152 GLU A CA 1
ATOM 1205 C C . GLU A 1 152 ? -18.128 35.167 40.252 1.00 39.94 152 GLU A C 1
ATOM 1207 O O . GLU A 1 152 ? -17.478 34.950 39.228 1.00 39.94 152 GLU A O 1
ATOM 1212 N N . THR A 1 153 ? -19.289 35.817 40.213 1.00 43.81 153 THR A N 1
ATOM 1213 C CA . THR A 1 153 ? -19.797 36.566 39.057 1.00 43.81 153 THR A CA 1
ATOM 1214 C C . THR A 1 153 ? -19.345 38.013 39.173 1.00 43.81 153 THR A C 1
ATOM 1216 O O . THR A 1 153 ? -19.722 38.676 40.136 1.00 43.81 153 THR A O 1
ATOM 1219 N N . ASN A 1 154 ? -18.611 38.515 38.179 1.00 40.66 154 ASN A N 1
ATOM 1220 C CA . ASN A 1 154 ? -18.286 39.933 38.076 1.00 40.66 154 ASN A CA 1
ATOM 1221 C C . ASN A 1 154 ? -18.649 40.460 36.683 1.00 40.66 154 ASN A C 1
ATOM 1223 O O . ASN A 1 154 ? -18.206 39.934 35.662 1.00 40.66 154 ASN A O 1
ATOM 1227 N N . ALA A 1 155 ? -19.477 41.499 36.671 1.00 43.81 155 ALA A N 1
ATOM 1228 C CA . ALA A 1 155 ? -19.851 42.295 35.519 1.00 43.81 155 ALA A CA 1
ATOM 1229 C C . ALA A 1 155 ? -19.648 43.761 35.907 1.00 43.81 155 ALA A C 1
ATOM 1231 O O . ALA A 1 155 ? -20.377 44.225 36.770 1.00 43.81 155 ALA A O 1
ATOM 1232 N N . GLU A 1 156 ? -18.705 44.475 35.280 1.00 39.03 156 GLU A N 1
ATOM 1233 C CA . GLU A 1 156 ? -18.783 45.934 35.094 1.00 39.03 156 GLU A CA 1
ATOM 1234 C C . GLU A 1 156 ? -17.714 46.444 34.095 1.00 39.03 156 GLU A C 1
ATOM 1236 O O . GLU A 1 156 ? -16.518 46.409 34.346 1.00 39.03 156 GLU A O 1
ATOM 1241 N N . ASN A 1 157 ? -18.185 46.839 32.909 1.00 37.31 157 ASN A N 1
ATOM 1242 C CA . ASN A 1 157 ? -18.093 48.185 32.321 1.00 37.31 157 ASN A CA 1
ATOM 1243 C C . ASN A 1 157 ? -16.737 48.922 32.056 1.00 37.31 157 ASN A C 1
ATOM 1245 O O . ASN A 1 157 ? -16.092 49.413 32.974 1.00 37.31 157 ASN A O 1
ATOM 1249 N N . SER A 1 158 ? -16.524 49.215 30.751 1.00 37.94 158 SER A N 1
ATOM 1250 C CA . SER A 1 158 ? -16.029 50.480 30.118 1.00 37.94 158 SER A CA 1
ATOM 1251 C C . SER A 1 158 ? -14.534 50.897 30.196 1.00 37.94 158 SER A C 1
ATOM 1253 O O . SER A 1 158 ? -13.833 50.409 31.076 1.00 37.94 158 SER A O 1
ATOM 1255 N N . PRO A 1 159 ? -14.010 51.837 29.345 1.00 49.56 159 PRO A N 1
ATOM 1256 C CA . PRO A 1 159 ? -14.601 52.611 28.225 1.00 49.56 159 PRO A CA 1
ATOM 1257 C C . PRO A 1 159 ? -13.788 52.593 26.890 1.00 49.56 159 PRO A C 1
ATOM 1259 O O . PRO A 1 159 ? -12.677 52.075 26.812 1.00 49.56 159 PRO A O 1
ATOM 1262 N N . GLY A 1 160 ? -14.347 53.182 25.820 1.00 33.91 160 GLY A N 1
ATOM 1263 C CA . GLY A 1 160 ? -13.722 53.304 24.488 1.00 33.91 160 GLY A CA 1
ATOM 1264 C C . GLY A 1 160 ? -12.942 54.600 24.231 1.00 33.91 160 GLY A C 1
ATOM 1265 O O . GLY A 1 160 ? -12.962 55.489 25.068 1.00 33.91 160 GLY A O 1
ATOM 1266 N N . PHE A 1 161 ? -12.308 54.712 23.048 1.00 34.75 161 PHE A N 1
ATOM 1267 C CA . PHE A 1 161 ? -12.040 55.975 22.329 1.00 34.75 161 PHE A CA 1
ATOM 1268 C C . PHE A 1 161 ? -11.591 55.743 20.855 1.00 34.75 161 PHE A C 1
ATOM 1270 O O . PHE A 1 161 ? -10.704 54.939 20.590 1.00 34.75 161 PHE A O 1
ATOM 1277 N N . ASN A 1 162 ? -12.202 56.527 19.948 1.00 31.28 162 ASN A N 1
ATOM 1278 C CA . ASN A 1 162 ? -11.802 57.026 18.607 1.00 31.28 162 ASN A CA 1
ATOM 1279 C C . ASN A 1 162 ? -11.639 56.135 17.349 1.00 31.28 162 ASN A C 1
ATOM 1281 O O . ASN A 1 162 ? -10.577 55.612 17.042 1.00 31.28 162 ASN A O 1
ATOM 1285 N N . ALA A 1 163 ? -12.718 56.097 16.553 1.00 40.03 163 ALA A N 1
ATOM 1286 C CA . ALA A 1 163 ? -12.972 56.852 15.304 1.00 40.03 163 ALA A CA 1
ATOM 1287 C C . ALA A 1 163 ? -11.869 57.126 14.237 1.00 40.03 163 ALA A C 1
ATOM 1289 O O . ALA A 1 163 ? -10.879 57.803 14.493 1.00 40.03 163 ALA A O 1
ATOM 1290 N N . ASN A 1 164 ? -12.267 56.794 12.991 1.00 36.38 164 ASN A N 1
ATOM 1291 C CA . ASN A 1 164 ? -11.950 57.370 11.665 1.00 36.38 164 ASN A CA 1
ATOM 1292 C C . ASN A 1 164 ? -10.560 57.160 11.030 1.00 36.38 164 ASN A C 1
ATOM 1294 O O . ASN A 1 164 ? -9.617 57.859 11.368 1.00 36.38 164 ASN A O 1
ATOM 1298 N N . HIS A 1 165 ? -10.493 56.370 9.943 1.00 42.66 165 HIS A N 1
ATOM 1299 C CA . HIS A 1 165 ? -10.475 56.890 8.557 1.00 42.66 165 HIS A CA 1
ATOM 1300 C C . HIS A 1 165 ? -10.409 55.767 7.497 1.00 42.66 165 HIS A C 1
ATOM 1302 O O . HIS A 1 165 ? -9.599 54.859 7.631 1.00 42.66 165 HIS A O 1
ATOM 1308 N N . ALA A 1 166 ? -11.181 55.953 6.410 1.00 34.72 166 ALA A N 1
ATOM 1309 C CA . ALA A 1 166 ? -10.912 55.541 5.017 1.00 34.72 166 ALA A CA 1
ATOM 1310 C C . ALA A 1 166 ? -10.811 54.025 4.692 1.00 34.72 166 ALA A C 1
ATOM 1312 O O . ALA A 1 166 ? -10.134 53.266 5.356 1.00 34.72 166 ALA A O 1
ATOM 1313 N N . GLN A 1 167 ? -11.370 53.475 3.616 1.00 41.88 167 GLN A N 1
ATOM 1314 C CA . GLN A 1 167 ? -12.100 54.008 2.475 1.00 41.88 167 GLN A CA 1
ATOM 1315 C C . GLN A 1 167 ? -12.669 52.798 1.721 1.00 41.88 167 GLN A C 1
ATOM 1317 O O . GLN A 1 167 ? -12.025 51.758 1.590 1.00 41.88 167 GLN A O 1
ATOM 1322 N N . GLN A 1 168 ? -13.899 52.954 1.248 1.00 40.84 168 GLN A N 1
ATOM 1323 C CA . GLN A 1 168 ? -14.568 52.053 0.325 1.00 40.84 168 GLN A CA 1
ATOM 1324 C C . GLN A 1 168 ? -13.713 51.845 -0.931 1.00 40.84 168 GLN A C 1
ATOM 1326 O O . GLN A 1 168 ? -13.332 52.815 -1.583 1.00 40.84 168 GLN A O 1
ATOM 1331 N N . ASN A 1 169 ? -13.515 50.590 -1.330 1.00 38.00 169 ASN A N 1
ATOM 1332 C CA . ASN A 1 169 ? -13.522 50.267 -2.750 1.00 38.00 169 ASN A CA 1
ATOM 1333 C C . ASN A 1 169 ? -14.245 48.938 -2.969 1.00 38.00 169 ASN A C 1
ATOM 1335 O O . ASN A 1 169 ? -13.664 47.854 -2.977 1.00 38.00 169 ASN A O 1
ATOM 1339 N N . SER A 1 170 ? -15.560 49.057 -3.116 1.00 37.16 170 SER A N 1
ATOM 1340 C CA . SER A 1 170 ? -16.418 48.037 -3.693 1.00 37.16 170 SER A CA 1
ATOM 1341 C C . SER A 1 170 ? -15.980 47.806 -5.137 1.00 37.16 170 SER A C 1
ATOM 1343 O O . SER A 1 170 ? -16.222 48.645 -5.998 1.00 37.16 170 SER A O 1
ATOM 1345 N N . THR A 1 171 ? -15.353 46.663 -5.403 1.00 35.25 171 THR A N 1
ATOM 1346 C CA . THR A 1 171 ? -15.252 46.129 -6.766 1.00 35.25 171 THR A CA 1
ATOM 1347 C C . THR A 1 171 ? -16.049 44.835 -6.789 1.00 35.25 171 THR A C 1
ATOM 1349 O O . THR A 1 171 ? -15.582 43.777 -6.376 1.00 35.25 171 THR A O 1
ATOM 1352 N N . THR A 1 172 ? -17.313 44.947 -7.178 1.00 42.50 172 THR A N 1
ATOM 1353 C CA . THR A 1 172 ? -18.143 43.820 -7.593 1.00 42.50 172 THR A CA 1
ATOM 1354 C C . THR A 1 172 ? -17.743 43.382 -9.002 1.00 42.50 172 THR A C 1
ATOM 1356 O O . THR A 1 172 ? -17.396 44.212 -9.838 1.00 42.50 172 THR A O 1
ATOM 1359 N N . THR A 1 173 ? -17.891 42.076 -9.258 1.00 36.50 173 THR A N 1
ATOM 1360 C CA . THR A 1 173 ? -17.758 41.349 -10.542 1.00 36.50 173 THR A CA 1
ATOM 1361 C C . THR A 1 173 ? -16.310 41.135 -11.005 1.00 36.50 173 THR A C 1
ATOM 1363 O O . THR A 1 173 ? -15.613 42.067 -11.362 1.00 36.50 173 THR A O 1
ATOM 1366 N N . THR A 1 174 ? -15.749 39.928 -10.983 1.00 32.84 174 THR A N 1
ATOM 1367 C CA . THR A 1 174 ? -16.314 38.624 -11.349 1.00 32.84 174 THR A CA 1
ATOM 1368 C C . THR A 1 174 ? -16.185 37.593 -10.229 1.00 32.84 174 THR A C 1
ATOM 1370 O O . THR A 1 174 ? -15.080 37.265 -9.804 1.00 32.84 174 THR A O 1
ATOM 1373 N N . THR A 1 175 ? -17.308 37.018 -9.804 1.00 44.09 175 THR A N 1
ATOM 1374 C CA . THR A 1 175 ? -17.364 35.708 -9.149 1.00 44.09 175 THR A CA 1
ATOM 1375 C C . THR A 1 175 ? -16.807 34.672 -10.128 1.00 44.09 175 THR A C 1
ATOM 1377 O O . THR A 1 175 ? -17.526 34.124 -10.961 1.00 44.09 175 THR A O 1
ATOM 1380 N N . SER A 1 176 ? -15.493 34.455 -10.084 1.00 39.06 176 SER A N 1
ATOM 1381 C CA . SER A 1 176 ? -14.876 33.276 -10.672 1.00 39.06 176 SER A CA 1
ATOM 1382 C C . SER A 1 176 ? -15.423 32.052 -9.940 1.00 39.06 176 SER A C 1
ATOM 1384 O O . SER A 1 176 ? -15.602 32.063 -8.721 1.00 39.06 176 SER A O 1
ATOM 1386 N N . ALA A 1 177 ? -15.778 31.028 -10.713 1.00 44.03 177 ALA A N 1
ATOM 1387 C CA . ALA A 1 177 ? -16.348 29.785 -10.216 1.00 44.03 177 ALA A CA 1
ATOM 1388 C C . ALA A 1 177 ? -15.546 29.233 -9.018 1.00 44.03 177 ALA A C 1
ATOM 1390 O O . ALA A 1 177 ? -14.317 29.362 -9.010 1.00 44.03 177 ALA A O 1
ATOM 1391 N N . PRO A 1 178 ? -16.219 28.626 -8.020 1.00 50.31 178 PRO A N 1
ATOM 1392 C CA . PRO A 1 178 ? -15.560 28.096 -6.838 1.00 50.31 178 PRO A CA 1
ATOM 1393 C C . PRO A 1 178 ? -14.410 27.171 -7.235 1.00 50.31 178 PRO A C 1
ATOM 1395 O O . PRO A 1 178 ? -14.520 26.327 -8.124 1.00 50.31 178 PRO A O 1
ATOM 1398 N N . THR A 1 179 ? -13.295 27.426 -6.565 1.00 56.31 179 THR A N 1
ATOM 1399 C CA . THR A 1 179 ? -11.957 26.869 -6.704 1.00 56.31 179 THR A CA 1
ATOM 1400 C C . THR A 1 179 ? -11.962 25.406 -7.151 1.00 56.31 179 THR A C 1
ATOM 1402 O O . THR A 1 179 ? -12.570 24.549 -6.514 1.00 56.31 179 THR A O 1
ATOM 1405 N N . SER A 1 180 ? -11.263 25.138 -8.257 1.00 73.62 180 SER A N 1
ATOM 1406 C CA . SER A 1 180 ? -11.071 23.829 -8.894 1.00 73.62 180 SER A CA 1
ATOM 1407 C C . SER A 1 180 ? -10.399 22.826 -7.942 1.00 73.62 180 SER A C 1
ATOM 1409 O O . SER A 1 180 ? -9.185 22.633 -7.971 1.00 73.62 180 SER A O 1
ATOM 1411 N N . GLY A 1 181 ? -11.176 22.243 -7.033 1.00 86.44 181 GLY A N 1
ATOM 1412 C CA . GLY A 1 181 ? -10.722 21.248 -6.066 1.00 86.44 181 GLY A CA 1
ATOM 1413 C C . GLY A 1 181 ? -11.274 19.865 -6.390 1.00 86.44 181 GLY A C 1
ATOM 1414 O O . GLY A 1 181 ? -12.394 19.729 -6.879 1.00 86.44 181 GLY A O 1
ATOM 1415 N N . ILE A 1 182 ? -10.494 18.834 -6.096 1.00 93.88 182 ILE A N 1
ATOM 1416 C CA . ILE A 1 182 ? -10.844 17.437 -6.359 1.00 93.88 182 ILE A CA 1
ATOM 1417 C C . ILE A 1 182 ? -11.631 16.901 -5.167 1.00 93.88 182 ILE A C 1
ATOM 1419 O O . ILE A 1 182 ? -11.192 17.042 -4.025 1.00 93.88 182 ILE A O 1
ATOM 1423 N N . ILE A 1 183 ? -12.781 16.276 -5.424 1.00 96.12 183 ILE A N 1
ATOM 1424 C CA . ILE A 1 183 ? -13.542 15.582 -4.381 1.00 96.12 183 ILE A CA 1
ATOM 1425 C C . ILE A 1 183 ? -12.831 14.269 -4.062 1.00 96.12 183 ILE A C 1
ATOM 1427 O O . ILE A 1 183 ? -12.554 13.469 -4.962 1.00 96.12 183 ILE A O 1
ATOM 1431 N N . ILE A 1 184 ? -12.547 14.061 -2.781 1.00 96.94 184 ILE A N 1
ATOM 1432 C CA . ILE A 1 184 ? -11.901 12.864 -2.261 1.00 96.94 184 ILE A CA 1
ATOM 1433 C C . ILE A 1 184 ? -12.876 12.127 -1.349 1.00 96.94 184 ILE A C 1
ATOM 1435 O O . ILE A 1 184 ? -13.463 12.716 -0.442 1.00 96.94 184 ILE A O 1
ATOM 1439 N N . GLU A 1 185 ? -13.006 10.826 -1.583 1.00 97.81 185 GLU A N 1
ATOM 1440 C CA . GLU A 1 185 ? -13.652 9.872 -0.687 1.00 97.81 185 GLU A CA 1
ATOM 1441 C C . GLU A 1 185 ? -12.556 9.083 0.031 1.00 97.81 185 GLU A C 1
ATOM 1443 O O . GLU A 1 185 ? -11.750 8.420 -0.621 1.00 97.81 185 GLU A O 1
ATOM 1448 N N . VAL A 1 186 ? -12.511 9.137 1.364 1.00 97.50 186 VAL A N 1
ATOM 1449 C CA . VAL A 1 186 ? -11.554 8.362 2.166 1.00 97.50 186 VAL A CA 1
ATOM 1450 C C . VAL A 1 186 ? -12.300 7.390 3.064 1.00 97.50 186 VAL A C 1
ATOM 1452 O O . VAL A 1 186 ? -12.982 7.808 3.999 1.00 97.50 186 VAL A O 1
ATOM 1455 N N . ASN A 1 187 ? -12.141 6.091 2.811 1.00 97.38 187 ASN A N 1
ATOM 1456 C CA . ASN A 1 187 ? -12.727 5.034 3.631 1.00 97.38 187 ASN A CA 1
ATOM 1457 C C . ASN A 1 187 ? -11.707 4.453 4.624 1.00 97.38 187 ASN A C 1
ATOM 1459 O O . ASN A 1 187 ? -10.642 3.973 4.240 1.00 97.38 187 ASN A O 1
ATOM 1463 N N . HIS A 1 188 ? -12.031 4.473 5.912 1.00 95.81 188 HIS A N 1
ATOM 1464 C CA . HIS A 1 188 ? -11.203 3.871 6.949 1.00 95.81 188 HIS A CA 1
ATOM 1465 C C . HIS A 1 188 ? -11.683 2.454 7.258 1.00 95.81 188 HIS A C 1
ATOM 1467 O O . HIS A 1 188 ? -12.718 2.280 7.902 1.00 95.81 188 HIS A O 1
ATOM 1473 N N . LEU A 1 189 ? -10.924 1.434 6.849 1.00 92.94 189 LEU A N 1
ATOM 1474 C CA . LEU A 1 189 ? -11.394 0.044 6.883 1.00 92.94 189 LEU A CA 1
ATOM 1475 C C . LEU A 1 189 ? -11.542 -0.524 8.303 1.00 92.94 189 LEU A C 1
ATOM 1477 O O . LEU A 1 189 ? -12.412 -1.358 8.530 1.00 92.94 189 LEU A O 1
ATOM 1481 N N . SER A 1 190 ? -10.746 -0.061 9.275 1.00 89.38 190 SER A N 1
ATOM 1482 C CA . SER A 1 190 ? -10.900 -0.474 10.684 1.00 89.38 190 SER A CA 1
ATOM 1483 C C . SER A 1 190 ? -12.160 0.099 11.334 1.00 89.38 190 SER A C 1
ATOM 1485 O O . SER A 1 190 ? -12.825 -0.575 12.111 1.00 89.38 190 SER A O 1
ATOM 1487 N N . LEU A 1 191 ? -12.474 1.358 11.019 1.00 92.31 191 LEU A N 1
ATOM 1488 C CA . LEU A 1 191 ? -13.534 2.129 11.671 1.00 92.31 191 LEU A CA 1
ATOM 1489 C C . LEU A 1 191 ? -14.845 2.085 10.879 1.00 92.31 191 LEU A C 1
ATOM 1491 O O . LEU A 1 191 ? -15.860 2.583 11.349 1.00 92.31 191 LEU A O 1
ATOM 1495 N N . THR A 1 192 ? -14.817 1.523 9.665 1.00 94.19 192 THR A N 1
ATOM 1496 C CA . THR A 1 192 ? -15.932 1.506 8.705 1.00 94.19 192 THR A CA 1
ATOM 1497 C C . THR A 1 192 ? -16.546 2.899 8.515 1.00 94.19 192 THR A C 1
ATOM 1499 O O . THR A 1 192 ? -17.755 3.066 8.381 1.00 94.19 192 THR A O 1
ATOM 1502 N N . ARG A 1 193 ? -15.695 3.931 8.527 1.00 96.38 193 ARG A N 1
ATOM 1503 C CA . ARG A 1 193 ? -16.102 5.335 8.424 1.00 96.38 193 ARG A CA 1
ATOM 1504 C C . ARG A 1 193 ? -15.570 5.922 7.130 1.00 96.38 193 ARG A C 1
ATOM 1506 O O . ARG A 1 193 ? -14.387 5.781 6.827 1.00 96.38 193 ARG A O 1
ATOM 1513 N N . THR A 1 194 ? -16.438 6.609 6.400 1.00 97.56 194 THR A N 1
ATOM 1514 C CA . THR A 1 194 ? -16.067 7.330 5.181 1.00 97.56 194 THR A CA 1
ATOM 1515 C C . THR A 1 194 ? -16.129 8.829 5.430 1.00 97.56 194 THR A C 1
ATOM 1517 O O . THR A 1 194 ? -17.090 9.327 6.016 1.00 97.56 194 THR A O 1
ATOM 1520 N N . LEU A 1 195 ? -15.100 9.542 4.981 1.00 97.94 195 LEU A N 1
ATOM 1521 C CA . LEU A 1 195 ? -15.067 10.999 4.942 1.00 97.94 195 LEU A CA 1
ATOM 1522 C C . LEU A 1 195 ? -15.059 11.469 3.493 1.00 97.94 195 LEU A C 1
ATOM 1524 O O . LEU A 1 195 ? -14.418 10.855 2.640 1.00 97.94 195 LEU A O 1
ATOM 1528 N N . TYR A 1 196 ? -15.740 12.583 3.250 1.00 97.75 196 TYR A N 1
ATOM 1529 C CA . TYR A 1 196 ? -15.740 13.278 1.972 1.00 97.75 196 TYR A CA 1
ATOM 1530 C C . TYR A 1 196 ? -15.248 14.695 2.199 1.00 97.75 196 TYR A C 1
ATOM 1532 O O . TYR A 1 196 ? -15.727 15.383 3.102 1.00 97.75 196 TYR A O 1
ATOM 1540 N N . PHE A 1 197 ? -14.290 15.129 1.396 1.00 96.44 197 PHE A N 1
ATOM 1541 C CA . PHE A 1 197 ? -13.791 16.496 1.439 1.00 96.44 197 PHE A CA 1
ATOM 1542 C C . PHE A 1 197 ? -13.217 16.885 0.083 1.00 96.44 197 PHE A C 1
ATOM 1544 O O . PHE A 1 197 ? -12.933 16.041 -0.768 1.00 96.44 197 PHE A O 1
ATOM 1551 N N . GLN A 1 198 ? -13.068 18.187 -0.122 1.00 95.81 198 GLN A N 1
ATOM 1552 C CA . GLN A 1 198 ? -12.463 18.737 -1.322 1.00 95.81 198 GLN A CA 1
ATOM 1553 C C . GLN A 1 198 ? -11.012 19.105 -1.028 1.00 95.81 198 GLN A C 1
ATOM 1555 O O . GLN A 1 198 ? -10.720 19.721 -0.003 1.00 95.81 198 GLN A O 1
ATOM 1560 N N . LEU A 1 199 ? -10.107 18.725 -1.925 1.00 95.25 199 LEU A N 1
ATOM 1561 C CA . LEU A 1 199 ? -8.688 19.022 -1.799 1.00 95.25 199 LEU A CA 1
ATOM 1562 C C . LEU A 1 199 ? -8.220 19.896 -2.965 1.00 95.25 199 LEU A C 1
ATOM 1564 O O . LEU A 1 199 ? -8.578 19.660 -4.122 1.00 95.25 199 LEU A O 1
ATOM 1568 N N . SER A 1 200 ? -7.402 20.897 -2.654 1.00 93.62 200 SER A N 1
ATOM 1569 C CA . SER A 1 200 ? -6.769 21.747 -3.660 1.00 93.62 200 SER A CA 1
ATOM 1570 C C . SER A 1 200 ? -5.690 20.964 -4.432 1.00 93.62 200 SER A C 1
ATOM 1572 O O . SER A 1 200 ? -5.029 20.105 -3.841 1.00 93.62 200 SER A O 1
ATOM 1574 N N . PRO A 1 201 ? -5.474 21.214 -5.737 1.00 91.50 201 PRO A N 1
ATOM 1575 C CA . PRO A 1 201 ? -4.462 20.506 -6.532 1.00 91.50 201 PRO A CA 1
ATOM 1576 C C . PRO A 1 201 ? -3.013 20.741 -6.068 1.00 91.50 201 PRO A C 1
ATOM 1578 O O . PRO A 1 201 ? -2.125 19.972 -6.437 1.00 91.50 201 PRO A O 1
ATOM 1581 N N . ASP A 1 202 ? -2.767 21.785 -5.279 1.00 93.62 202 ASP A N 1
ATOM 1582 C CA . ASP A 1 202 ? -1.476 22.132 -4.675 1.00 93.62 202 ASP A CA 1
ATOM 1583 C C . ASP A 1 202 ? -1.309 21.617 -3.235 1.00 93.62 202 ASP A C 1
ATOM 1585 O O . ASP A 1 202 ? -0.269 21.855 -2.619 1.00 93.62 202 ASP A O 1
ATOM 1589 N N . ALA A 1 203 ? -2.288 20.874 -2.711 1.00 94.25 203 ALA A N 1
ATOM 1590 C CA . ALA A 1 203 ? -2.229 20.320 -1.368 1.00 94.25 203 ALA A CA 1
ATOM 1591 C C . ALA A 1 203 ? -1.039 19.367 -1.172 1.00 94.25 203 ALA A C 1
ATOM 1593 O O . ALA A 1 203 ? -0.638 18.614 -2.068 1.00 94.25 203 ALA A O 1
ATOM 1594 N N . THR A 1 204 ? -0.498 19.388 0.043 1.00 95.38 204 THR A N 1
ATOM 1595 C CA . THR A 1 204 ? 0.649 18.582 0.467 1.00 95.38 204 THR A CA 1
ATOM 1596 C C . THR A 1 204 ? 0.205 17.389 1.313 1.00 95.38 204 THR A C 1
ATOM 1598 O O . THR A 1 204 ? -0.885 17.368 1.894 1.00 95.38 204 THR A O 1
ATOM 1601 N N . ILE A 1 205 ? 1.041 16.351 1.359 1.00 94.38 205 ILE A N 1
ATOM 1602 C CA . ILE A 1 205 ? 0.706 15.081 2.012 1.00 94.38 205 ILE A CA 1
ATOM 1603 C C . ILE A 1 205 ? 0.661 15.202 3.535 1.00 94.38 205 ILE A C 1
ATOM 1605 O O . ILE A 1 205 ? -0.169 14.563 4.177 1.00 94.38 205 ILE A O 1
ATOM 1609 N N . GLU A 1 206 ? 1.524 16.028 4.121 1.00 94.31 206 GLU A N 1
ATOM 1610 C CA . GLU A 1 206 ? 1.648 16.147 5.573 1.00 94.31 206 GLU A CA 1
ATOM 1611 C C . GLU A 1 206 ? 0.386 16.749 6.227 1.00 94.31 206 GLU A C 1
ATOM 1613 O O . GLU A 1 206 ? -0.171 16.089 7.111 1.00 94.31 206 GLU A O 1
ATOM 1618 N N . PRO A 1 207 ? -0.162 17.896 5.768 1.00 94.75 207 PRO A N 1
ATOM 1619 C CA . PRO A 1 207 ? -1.435 18.416 6.269 1.00 94.75 207 PRO A CA 1
ATOM 1620 C C . PRO A 1 207 ? -2.605 17.462 6.036 1.00 94.75 207 PRO A C 1
ATOM 1622 O O . PRO A 1 207 ? -3.464 17.330 6.905 1.00 94.75 207 PRO A O 1
ATOM 1625 N N . LEU A 1 208 ? -2.629 16.757 4.898 1.00 95.25 208 LEU A N 1
ATOM 1626 C CA . LEU A 1 208 ? -3.654 15.752 4.614 1.00 95.25 208 LEU A CA 1
ATOM 1627 C C . LEU A 1 208 ? -3.616 14.623 5.650 1.00 95.25 208 LEU A C 1
ATOM 1629 O O . LEU A 1 208 ? -4.635 14.297 6.253 1.00 95.25 208 LEU A O 1
ATOM 1633 N N . VAL A 1 209 ? -2.442 14.039 5.893 1.00 93.88 209 VAL A N 1
ATOM 1634 C CA . VAL A 1 209 ? -2.280 12.961 6.877 1.00 93.88 209 VAL A CA 1
ATOM 1635 C C . VAL A 1 209 ? -2.615 13.457 8.283 1.00 93.88 209 VAL A C 1
ATOM 1637 O O . VAL A 1 209 ? -3.324 12.764 9.008 1.00 93.88 209 VAL A O 1
ATOM 1640 N N . ALA A 1 210 ? -2.160 14.652 8.669 1.00 94.06 210 ALA A N 1
ATOM 1641 C CA . ALA A 1 210 ? -2.476 15.240 9.970 1.00 94.06 210 ALA A CA 1
ATOM 1642 C C . ALA A 1 210 ? -3.989 15.443 10.158 1.00 94.06 210 ALA A C 1
ATOM 1644 O O . ALA A 1 210 ? -4.544 15.073 11.195 1.00 94.06 210 ALA A O 1
ATOM 1645 N N . TRP A 1 211 ? -4.674 15.957 9.135 1.00 96.25 211 TRP A N 1
ATOM 1646 C CA . TRP A 1 211 ? -6.122 16.140 9.156 1.00 96.25 211 TRP A CA 1
ATOM 1647 C C . TRP A 1 211 ? -6.874 14.808 9.234 1.00 96.25 211 TRP A C 1
ATOM 1649 O O . TRP A 1 211 ? -7.838 14.693 9.992 1.00 96.25 211 TRP A O 1
ATOM 1659 N N . LEU A 1 212 ? -6.420 13.779 8.509 1.00 95.62 212 LEU A N 1
ATOM 1660 C CA . LEU A 1 212 ? -7.015 12.441 8.566 1.00 95.62 212 LEU A CA 1
ATOM 1661 C C . LEU A 1 212 ? -6.854 11.808 9.951 1.00 95.62 212 LEU A C 1
ATOM 1663 O O . LEU A 1 212 ? -7.831 11.274 10.474 1.00 95.62 212 LEU A O 1
ATOM 1667 N N . LYS A 1 213 ? -5.669 11.921 10.571 1.00 94.81 213 LYS A N 1
ATOM 1668 C CA . LYS A 1 213 ? -5.434 11.460 11.952 1.00 94.81 213 LYS A CA 1
ATOM 1669 C C . LYS A 1 213 ? -6.425 12.082 12.923 1.00 94.81 213 LYS A C 1
ATOM 1671 O O . LYS A 1 213 ? -7.058 11.371 13.697 1.00 94.81 213 LYS A O 1
ATOM 1676 N N . LEU A 1 214 ? -6.584 13.403 12.853 1.00 95.88 214 LEU A N 1
ATOM 1677 C CA . LEU A 1 214 ? -7.502 14.134 13.720 1.00 95.88 214 LEU A CA 1
ATOM 1678 C C . LEU A 1 214 ? -8.962 13.740 13.456 1.00 95.88 214 LEU A C 1
ATOM 1680 O O . LEU A 1 214 ? -9.718 13.485 14.389 1.00 95.88 214 LEU A O 1
ATOM 1684 N N . SER A 1 215 ? -9.349 13.647 12.184 1.00 96.62 215 SER A N 1
ATOM 1685 C CA . SER A 1 215 ? -10.738 13.400 11.784 1.00 96.62 215 SER A CA 1
ATOM 1686 C C . SER A 1 215 ? -11.209 11.991 12.129 1.00 96.62 215 SER A C 1
ATOM 1688 O O . SER A 1 215 ? -12.351 11.811 12.561 1.00 96.62 215 SER A O 1
ATOM 1690 N N . PHE A 1 216 ? -10.339 10.993 11.959 1.00 95.44 216 PHE A N 1
ATOM 1691 C CA . PHE A 1 216 ? -10.608 9.609 12.347 1.00 95.44 216 PHE A CA 1
ATOM 1692 C C . PHE A 1 216 ? -10.276 9.309 13.811 1.00 95.44 216 PHE A C 1
ATOM 1694 O O . PHE A 1 216 ? -10.681 8.258 14.295 1.00 95.44 216 PHE A O 1
ATOM 1701 N N . GLN A 1 217 ? -9.603 10.228 14.514 1.00 95.06 217 GLN A N 1
ATOM 1702 C CA . GLN A 1 217 ? -9.023 10.003 15.844 1.00 95.06 217 GLN A CA 1
ATOM 1703 C C . GLN A 1 217 ? -8.076 8.790 15.863 1.00 95.06 217 GLN A C 1
ATOM 1705 O O . GLN A 1 217 ? -7.991 8.060 16.848 1.00 95.06 217 GLN A O 1
ATOM 1710 N N . ASP A 1 218 ? -7.361 8.577 14.757 1.00 90.50 218 ASP A N 1
ATOM 1711 C CA . ASP A 1 218 ? -6.460 7.444 14.567 1.00 90.50 218 ASP A CA 1
ATOM 1712 C C . ASP A 1 218 ? -5.033 7.937 14.297 1.00 90.50 218 ASP A C 1
ATOM 1714 O O . ASP A 1 218 ? -4.705 8.444 13.223 1.00 90.50 218 ASP A O 1
ATOM 1718 N N . ASN A 1 219 ? -4.159 7.768 15.292 1.00 87.44 219 ASN A N 1
ATOM 1719 C CA . ASN A 1 219 ? -2.756 8.177 15.218 1.00 87.44 219 ASN A CA 1
ATOM 1720 C C . ASN A 1 219 ? -1.881 7.241 14.365 1.00 87.44 219 ASN A C 1
ATOM 1722 O O . ASN A 1 219 ? -0.750 7.623 14.039 1.00 87.44 219 ASN A O 1
ATOM 1726 N N . SER A 1 220 ? -2.382 6.055 13.997 1.00 85.50 220 SER A N 1
ATOM 1727 C CA . SER A 1 220 ? -1.669 5.068 13.173 1.00 85.50 220 SER A CA 1
ATOM 1728 C C . SER A 1 220 ? -1.636 5.444 11.687 1.00 85.50 220 SER A C 1
ATOM 1730 O O . SER A 1 220 ? -0.756 4.990 10.949 1.00 85.50 220 SER A O 1
ATOM 1732 N N . ILE A 1 221 ? -2.540 6.329 11.241 1.00 86.56 221 ILE A N 1
ATOM 1733 C CA . ILE A 1 221 ? -2.608 6.780 9.847 1.00 86.56 221 ILE A CA 1
ATOM 1734 C C . ILE A 1 221 ? -1.281 7.437 9.463 1.00 86.56 221 ILE A C 1
ATOM 1736 O O . ILE A 1 221 ? -0.859 8.424 10.054 1.00 86.56 221 ILE A O 1
ATOM 1740 N N . SER A 1 222 ? -0.618 6.939 8.428 1.00 78.12 222 SER A N 1
ATOM 1741 C CA . SER A 1 222 ? 0.578 7.577 7.875 1.00 78.12 222 SER A CA 1
ATOM 1742 C C . SER A 1 222 ? 0.482 7.668 6.359 1.00 78.12 222 SER A C 1
ATOM 1744 O O . SER A 1 222 ? -0.253 6.908 5.724 1.00 78.12 222 SER A O 1
ATOM 1746 N N . GLY A 1 223 ? 1.260 8.574 5.759 1.00 62.53 223 GLY A N 1
ATOM 1747 C CA . GLY A 1 223 ? 1.305 8.735 4.304 1.00 62.53 223 GLY A CA 1
ATOM 1748 C C . GLY A 1 223 ? 1.733 7.470 3.553 1.00 62.53 223 GLY A C 1
ATOM 1749 O O . GLY A 1 223 ? 1.472 7.382 2.365 1.00 62.53 223 GLY A O 1
ATOM 1750 N N . MET A 1 224 ? 2.346 6.487 4.231 1.00 67.56 224 MET A N 1
ATOM 1751 C CA . MET A 1 224 ? 2.726 5.190 3.649 1.00 67.56 224 MET A CA 1
ATOM 1752 C C . MET A 1 224 ? 1.611 4.137 3.705 1.00 67.56 224 MET A C 1
ATOM 1754 O O . MET A 1 224 ? 1.655 3.158 2.964 1.00 67.56 224 MET A O 1
ATOM 1758 N N . VAL A 1 225 ? 0.629 4.322 4.588 1.00 81.25 225 VAL A N 1
ATOM 1759 C CA . VAL A 1 225 ? -0.495 3.393 4.779 1.00 81.25 225 VAL A CA 1
ATOM 1760 C C . VAL A 1 225 ? -1.667 3.772 3.877 1.00 81.25 225 VAL A C 1
ATOM 1762 O O . VAL A 1 225 ? -2.448 2.914 3.482 1.00 81.25 225 VAL A O 1
ATOM 1765 N N . LEU A 1 226 ? -1.777 5.043 3.495 1.00 91.81 226 LEU A N 1
ATOM 1766 C CA . LEU A 1 226 ? -2.873 5.525 2.670 1.00 91.81 226 LEU A CA 1
ATOM 1767 C C . LEU A 1 226 ? -2.818 4.909 1.263 1.00 91.81 226 LEU A C 1
ATOM 1769 O O . LEU A 1 226 ? -1.811 5.005 0.566 1.00 91.81 226 LEU A O 1
ATOM 1773 N N . GLN A 1 227 ? -3.911 4.287 0.827 1.00 93.75 227 GLN A N 1
ATOM 1774 C CA . GLN A 1 227 ? -4.045 3.722 -0.515 1.00 93.75 227 GLN A CA 1
ATOM 1775 C C . GLN A 1 227 ? -5.017 4.551 -1.346 1.00 93.75 227 GLN A C 1
ATOM 1777 O O . GLN A 1 227 ? -5.973 5.101 -0.813 1.00 93.75 227 GLN A O 1
ATOM 1782 N N . TYR A 1 228 ? -4.807 4.606 -2.656 1.00 95.44 228 TYR A N 1
ATOM 1783 C CA . TYR A 1 228 ? -5.732 5.212 -3.609 1.00 95.44 228 TYR A CA 1
ATOM 1784 C C . TYR A 1 228 ? -6.129 4.202 -4.682 1.00 95.44 228 TYR A C 1
ATOM 1786 O O . TYR A 1 228 ? -5.379 3.271 -4.987 1.00 95.44 228 TYR A O 1
ATOM 1794 N N . LYS A 1 229 ? -7.320 4.371 -5.250 1.00 96.12 229 LYS A N 1
ATOM 1795 C CA . LYS A 1 229 ? -7.809 3.540 -6.345 1.00 96.12 229 LYS A CA 1
ATOM 1796 C C . LYS A 1 229 ? -7.299 4.102 -7.668 1.00 96.12 229 LYS A C 1
ATOM 1798 O O . LYS A 1 229 ? -7.619 5.231 -8.037 1.00 96.12 229 LYS A O 1
ATOM 1803 N N . GLY A 1 230 ? -6.470 3.331 -8.362 1.00 93.94 230 GLY A N 1
ATOM 1804 C CA . GLY A 1 230 ? -5.992 3.671 -9.695 1.00 93.94 230 GLY A CA 1
ATOM 1805 C C . GLY A 1 230 ? -7.101 3.586 -10.746 1.00 93.94 230 GLY A C 1
ATOM 1806 O O . GLY A 1 230 ? -8.164 3.010 -10.520 1.00 93.94 230 GLY A O 1
ATOM 1807 N N . PHE A 1 231 ? -6.832 4.140 -11.929 1.00 89.56 231 PHE A N 1
ATOM 1808 C CA . PHE A 1 231 ? -7.732 4.063 -13.090 1.00 89.56 231 PHE A CA 1
ATOM 1809 C C . PHE A 1 231 ? -7.948 2.626 -13.589 1.00 89.56 231 PHE A C 1
ATOM 1811 O O . PHE A 1 231 ? -8.959 2.327 -14.208 1.00 89.56 231 PHE A O 1
ATOM 1818 N N . ASP A 1 232 ? -7.002 1.737 -13.292 1.00 92.12 232 ASP A N 1
ATOM 1819 C CA . ASP A 1 232 ? -7.080 0.293 -13.502 1.00 92.12 232 ASP A CA 1
ATOM 1820 C C . ASP A 1 232 ? -7.996 -0.408 -12.484 1.00 92.12 232 ASP A C 1
ATOM 1822 O O . ASP A 1 232 ? -8.132 -1.627 -12.504 1.00 92.12 232 ASP A O 1
ATOM 1826 N N . GLY A 1 233 ? -8.610 0.344 -11.565 1.00 92.75 233 GLY A N 1
ATOM 1827 C CA . GLY A 1 233 ? -9.462 -0.176 -10.498 1.00 92.75 233 GLY A CA 1
ATOM 1828 C C . GLY A 1 233 ? -8.688 -0.814 -9.343 1.00 92.75 233 GLY A C 1
ATOM 1829 O O . GLY A 1 233 ? -9.301 -1.211 -8.351 1.00 92.75 233 GLY A O 1
ATOM 1830 N N . LEU A 1 234 ? -7.357 -0.884 -9.440 1.00 93.00 234 LEU A N 1
ATOM 1831 C CA . LEU A 1 234 ? -6.487 -1.484 -8.436 1.00 93.00 234 LEU A CA 1
ATOM 1832 C C . LEU A 1 234 ? -6.127 -0.481 -7.341 1.00 93.00 234 LEU A C 1
ATOM 1834 O O . LEU A 1 234 ? -5.849 0.690 -7.603 1.00 93.00 234 LEU A O 1
ATOM 1838 N N . TRP A 1 235 ? -6.086 -0.956 -6.099 1.00 93.06 235 TRP A N 1
ATOM 1839 C CA . TRP A 1 235 ? -5.645 -0.161 -4.957 1.00 93.06 235 TRP A CA 1
ATOM 1840 C C . TRP A 1 235 ? -4.120 -0.117 -4.893 1.00 93.06 235 TRP A C 1
ATOM 1842 O O . TRP A 1 235 ? -3.460 -1.154 -4.909 1.00 93.06 235 TRP A O 1
ATOM 1852 N N . LYS A 1 236 ? -3.562 1.090 -4.812 1.00 91.31 236 LYS A N 1
ATOM 1853 C CA . LYS A 1 236 ? -2.119 1.352 -4.801 1.00 91.31 236 LYS A CA 1
ATOM 1854 C C . LYS A 1 236 ? -1.751 2.163 -3.573 1.00 91.31 236 LYS A C 1
ATOM 1856 O O . LYS A 1 236 ? -2.503 3.049 -3.178 1.00 91.31 236 LYS A O 1
ATOM 1861 N N . CYS A 1 237 ? -0.591 1.891 -2.985 1.00 90.62 237 CYS A N 1
ATOM 1862 C CA . CYS A 1 237 ? -0.085 2.701 -1.883 1.00 90.62 237 CYS A CA 1
ATOM 1863 C C . CYS A 1 237 ? 0.294 4.091 -2.394 1.00 90.62 237 CYS A C 1
ATOM 1865 O O . CYS A 1 237 ? 0.986 4.238 -3.407 1.00 90.62 237 CYS A O 1
ATOM 1867 N N . LEU A 1 238 ? -0.161 5.112 -1.681 1.00 91.06 238 LEU A N 1
ATOM 1868 C CA . LEU A 1 238 ? 0.352 6.453 -1.842 1.00 91.06 238 LEU A CA 1
ATOM 1869 C C . LEU A 1 238 ? 1.741 6.493 -1.202 1.00 91.06 238 LEU A C 1
ATOM 1871 O O . LEU A 1 238 ? 1.952 5.987 -0.104 1.00 91.06 238 LEU A O 1
ATOM 1875 N N . LEU A 1 239 ? 2.719 7.048 -1.911 1.00 87.31 239 LEU A N 1
ATOM 1876 C CA . LEU A 1 239 ? 4.035 7.255 -1.322 1.00 87.31 239 LEU A CA 1
ATOM 1877 C C . LEU A 1 239 ? 3.975 8.502 -0.440 1.00 87.31 239 LEU A C 1
ATOM 1879 O O . LEU A 1 239 ? 3.333 9.481 -0.818 1.00 87.31 239 LEU A O 1
ATOM 1883 N N . ASN A 1 240 ? 4.689 8.495 0.688 1.00 87.44 240 ASN A N 1
ATOM 1884 C CA . ASN A 1 240 ? 4.783 9.641 1.597 1.00 87.44 240 ASN A CA 1
ATOM 1885 C C . ASN A 1 240 ? 5.664 10.766 1.010 1.00 87.44 240 ASN A C 1
ATOM 1887 O O . ASN A 1 240 ? 6.742 11.061 1.519 1.00 87.44 240 ASN A O 1
ATOM 1891 N N . ARG A 1 241 ? 5.249 11.306 -0.140 1.00 90.88 241 ARG A N 1
ATOM 1892 C CA . ARG A 1 241 ? 5.902 12.362 -0.918 1.00 90.88 241 ARG A CA 1
ATOM 1893 C C . ARG A 1 241 ? 4.838 13.200 -1.617 1.00 90.88 241 ARG A C 1
ATOM 1895 O O . ARG A 1 241 ? 3.939 12.640 -2.249 1.00 90.88 241 ARG A O 1
ATOM 1902 N N . ASP A 1 242 ? 4.998 14.519 -1.596 1.00 93.81 242 ASP A N 1
ATOM 1903 C CA . ASP A 1 242 ? 4.061 15.447 -2.243 1.00 93.81 242 ASP A CA 1
ATOM 1904 C C . ASP A 1 242 ? 3.902 15.177 -3.741 1.00 93.81 242 ASP A C 1
ATOM 1906 O O . ASP A 1 242 ? 2.794 15.241 -4.264 1.00 93.81 242 ASP A O 1
ATOM 1910 N N . ASP A 1 243 ? 4.977 14.788 -4.432 1.00 94.62 243 ASP A N 1
ATOM 1911 C CA . ASP A 1 243 ? 4.934 14.469 -5.865 1.00 94.62 243 ASP A CA 1
ATOM 1912 C C . ASP A 1 243 ? 3.966 13.325 -6.191 1.00 94.62 243 ASP A C 1
ATOM 1914 O O . ASP A 1 243 ? 3.323 13.323 -7.245 1.00 94.62 243 ASP A O 1
ATOM 1918 N N . SER A 1 244 ? 3.843 12.347 -5.286 1.00 93.25 244 SER A N 1
ATOM 1919 C CA . SER A 1 244 ? 2.914 11.228 -5.447 1.00 93.25 244 SER A CA 1
ATOM 1920 C C . SER A 1 244 ? 1.474 11.708 -5.326 1.00 93.25 244 SER A C 1
ATOM 1922 O O . SER A 1 244 ? 0.650 11.375 -6.176 1.00 93.25 244 SER A O 1
ATOM 1924 N N . LEU A 1 245 ? 1.176 12.511 -4.302 1.00 95.31 245 LEU A N 1
ATOM 1925 C CA . LEU A 1 245 ? -0.153 13.083 -4.101 1.00 95.31 245 LEU A CA 1
ATOM 1926 C C . LEU A 1 245 ? -0.534 13.992 -5.275 1.00 95.31 245 LEU A C 1
ATOM 1928 O O . LEU A 1 245 ? -1.568 13.775 -5.902 1.00 95.31 245 LEU A O 1
ATOM 1932 N N . LYS A 1 246 ? 0.346 14.923 -5.658 1.00 95.50 246 LYS A N 1
ATOM 1933 C CA . LYS A 1 246 ? 0.145 15.829 -6.799 1.00 95.50 246 LYS A CA 1
ATOM 1934 C C . LYS A 1 246 ? -0.123 15.075 -8.095 1.00 95.50 246 LYS A C 1
ATOM 1936 O O . LYS A 1 246 ? -1.004 15.466 -8.857 1.00 95.50 246 LYS A O 1
ATOM 1941 N N . ARG A 1 247 ? 0.595 13.975 -8.355 1.00 94.94 247 ARG A N 1
ATOM 1942 C CA . ARG A 1 247 ? 0.362 13.135 -9.542 1.00 94.94 247 ARG A CA 1
ATOM 1943 C C . ARG A 1 247 ? -1.050 12.553 -9.548 1.00 94.94 247 ARG A C 1
ATOM 1945 O O . ARG A 1 247 ? -1.721 12.628 -10.575 1.00 94.94 247 ARG A O 1
ATOM 1952 N N . VAL A 1 248 ? -1.487 11.992 -8.423 1.00 95.12 248 VAL A N 1
ATOM 1953 C CA . VAL A 1 248 ? -2.810 11.367 -8.293 1.00 95.12 248 VAL A CA 1
ATOM 1954 C C . VAL A 1 248 ? -3.922 12.418 -8.382 1.00 95.12 248 VAL A C 1
ATOM 1956 O O . VAL A 1 248 ? -4.873 12.235 -9.138 1.00 95.12 248 VAL A O 1
ATOM 1959 N N . LEU A 1 249 ? -3.764 13.559 -7.707 1.00 95.31 249 LEU A N 1
ATOM 1960 C CA . LEU A 1 249 ? -4.690 14.693 -7.780 1.00 95.31 249 LEU A CA 1
ATOM 1961 C C . LEU A 1 249 ? -4.816 15.232 -9.209 1.00 95.31 249 LEU A C 1
ATOM 1963 O O . LEU A 1 249 ? -5.921 15.358 -9.733 1.00 95.31 249 LEU A O 1
ATOM 1967 N N . LYS A 1 250 ? -3.685 15.474 -9.881 1.00 94.50 250 LYS A N 1
ATOM 1968 C CA . LYS A 1 250 ? -3.650 15.937 -11.275 1.00 94.50 250 LYS A CA 1
ATOM 1969 C C . LYS A 1 250 ? -4.322 14.944 -12.221 1.00 94.50 250 LYS A C 1
ATOM 1971 O O . LYS A 1 250 ? -5.007 15.358 -13.153 1.00 94.50 250 LYS A O 1
ATOM 1976 N N . GLN A 1 251 ? -4.137 13.646 -11.992 1.00 94.12 251 GLN A N 1
ATOM 1977 C CA . GLN A 1 251 ? -4.795 12.605 -12.776 1.00 94.12 251 GLN A CA 1
ATOM 1978 C C . GLN A 1 251 ? -6.312 12.599 -12.556 1.00 94.12 251 GLN A C 1
ATOM 1980 O O . GLN A 1 251 ? -7.059 12.532 -13.530 1.00 94.12 251 GLN A O 1
ATOM 1985 N N . SER A 1 252 ? -6.763 12.715 -11.305 1.00 94.00 252 SER A N 1
ATOM 1986 C CA . SER A 1 252 ? -8.190 12.776 -10.973 1.00 94.00 252 SER A CA 1
ATOM 1987 C C . SER A 1 252 ? -8.859 14.004 -11.586 1.00 94.00 252 SER A C 1
ATOM 1989 O O . SER A 1 252 ? -9.930 13.892 -12.175 1.00 94.00 252 SER A O 1
ATOM 1991 N N . LEU A 1 253 ? -8.182 15.156 -11.526 1.00 92.88 253 LEU A N 1
ATOM 1992 C CA . LEU A 1 253 ? -8.645 16.401 -12.130 1.00 92.88 253 LEU A CA 1
ATOM 1993 C C . LEU A 1 253 ? -8.744 16.286 -13.656 1.00 92.88 253 LEU A C 1
ATOM 1995 O O . LEU A 1 253 ? -9.748 16.681 -14.238 1.00 92.88 253 LEU A O 1
ATOM 1999 N N . LYS A 1 254 ? -7.733 15.690 -14.306 1.00 93.50 254 LYS A N 1
ATOM 2000 C CA . LYS A 1 254 ? -7.729 15.462 -15.761 1.00 93.50 254 LYS A CA 1
ATOM 2001 C C . LYS A 1 254 ? -8.905 14.593 -16.215 1.00 93.50 254 LYS A C 1
ATOM 2003 O O . LYS A 1 254 ? -9.445 14.822 -17.291 1.00 93.50 254 LYS A O 1
ATOM 2008 N N . ASN A 1 255 ? -9.277 13.604 -15.409 1.00 91.94 255 ASN A N 1
ATOM 2009 C CA . ASN A 1 255 ? -10.356 12.674 -15.726 1.00 91.94 255 ASN A CA 1
ATOM 2010 C C . ASN A 1 255 ? -11.725 13.145 -15.209 1.00 91.94 255 ASN A C 1
ATOM 2012 O O . ASN A 1 255 ? -12.725 12.489 -15.481 1.00 91.94 255 ASN A O 1
ATOM 2016 N N . ASN A 1 256 ? -11.767 14.255 -14.463 1.00 92.25 256 ASN A N 1
ATOM 2017 C CA . ASN A 1 256 ? -12.941 14.737 -13.740 1.00 92.25 256 ASN A CA 1
ATOM 2018 C C . ASN A 1 256 ? -13.607 13.645 -12.878 1.00 92.25 256 ASN A C 1
ATOM 2020 O O . ASN A 1 256 ? -14.830 13.526 -12.814 1.00 92.25 256 ASN A O 1
ATOM 2024 N N . THR A 1 257 ? -12.787 12.801 -12.249 1.00 92.62 257 THR A N 1
ATOM 2025 C CA . THR A 1 257 ? -13.246 11.698 -11.398 1.00 92.62 257 THR A CA 1
ATOM 2026 C C . THR A 1 257 ? -13.054 12.034 -9.928 1.00 92.62 257 THR A C 1
ATOM 2028 O O . THR A 1 257 ? -12.092 12.711 -9.558 1.00 92.62 257 THR A O 1
ATOM 2031 N N . MET A 1 258 ? -13.932 11.502 -9.076 1.00 95.25 258 MET A N 1
ATOM 2032 C CA . MET A 1 258 ? -13.719 11.489 -7.630 1.00 95.25 258 MET A CA 1
ATOM 2033 C C . MET A 1 258 ? -12.518 10.599 -7.296 1.00 95.25 258 MET A C 1
ATOM 2035 O O . MET A 1 258 ? -12.423 9.468 -7.783 1.00 95.25 258 MET A O 1
ATOM 2039 N N . LEU A 1 259 ? -11.607 11.100 -6.464 1.00 96.88 259 LEU A N 1
ATOM 2040 C CA . LEU A 1 259 ? -10.470 10.317 -6.003 1.00 96.88 259 LEU A CA 1
ATOM 2041 C C . LEU A 1 259 ? -10.902 9.443 -4.825 1.00 96.88 259 LEU A C 1
ATOM 2043 O O . LEU A 1 259 ? -11.242 9.953 -3.761 1.00 96.88 259 LEU A O 1
ATOM 2047 N N . GLN A 1 260 ? -10.848 8.125 -5.001 1.00 97.94 260 GLN A N 1
ATOM 2048 C CA . GLN A 1 260 ? -11.124 7.180 -3.923 1.00 97.94 260 GLN A CA 1
ATOM 2049 C C . GLN A 1 260 ? -9.829 6.780 -3.226 1.00 97.94 260 GLN A C 1
ATOM 2051 O O . GLN A 1 260 ? -8.880 6.309 -3.860 1.00 97.94 260 GLN A O 1
ATOM 2056 N N . MET A 1 261 ? -9.806 6.940 -1.911 1.00 96.62 261 MET A N 1
ATOM 2057 C CA . MET A 1 261 ? -8.707 6.561 -1.041 1.00 96.62 261 MET A CA 1
ATOM 2058 C C . MET A 1 261 ? -9.219 5.696 0.104 1.00 96.62 261 MET A C 1
ATOM 2060 O O . MET A 1 261 ? -10.399 5.710 0.457 1.00 96.62 261 MET A O 1
ATOM 2064 N N . ARG A 1 262 ? -8.320 4.925 0.707 1.00 95.56 262 ARG A N 1
ATOM 2065 C CA . ARG A 1 262 ? -8.637 4.137 1.890 1.00 95.56 262 ARG A CA 1
ATOM 2066 C C . ARG A 1 262 ? -7.461 4.035 2.840 1.00 95.56 262 ARG A C 1
ATOM 2068 O O . ARG A 1 262 ? -6.308 4.011 2.409 1.00 95.56 262 ARG A O 1
ATOM 2075 N N . VAL A 1 263 ? -7.776 3.921 4.122 1.00 94.31 263 VAL A N 1
ATOM 2076 C CA . VAL A 1 263 ? -6.829 3.534 5.166 1.00 94.31 263 VAL A CA 1
ATOM 2077 C C . VAL A 1 263 ? -7.023 2.031 5.417 1.00 94.31 263 VAL A C 1
ATOM 2079 O O . VAL A 1 263 ? -8.052 1.646 5.984 1.00 94.31 263 VAL A O 1
ATOM 2082 N N . PRO A 1 264 ? -6.118 1.162 4.929 1.00 89.25 264 PRO A N 1
ATOM 2083 C CA . PRO A 1 264 ? -6.163 -0.272 5.181 1.00 89.25 264 PRO A CA 1
ATOM 2084 C C . PRO A 1 264 ? -5.897 -0.596 6.649 1.00 89.25 264 PRO A C 1
ATOM 2086 O O . PRO A 1 264 ? -5.236 0.160 7.358 1.00 89.25 264 PRO A O 1
ATOM 2089 N N . ARG A 1 265 ? -6.403 -1.750 7.096 1.00 81.81 265 ARG A N 1
ATOM 2090 C CA . ARG A 1 265 ? -6.105 -2.277 8.431 1.00 81.81 265 ARG A CA 1
ATOM 2091 C C . ARG A 1 265 ? -4.660 -2.767 8.466 1.00 81.81 265 ARG A C 1
ATOM 2093 O O . ARG A 1 265 ? -4.152 -3.247 7.454 1.00 81.81 265 ARG A O 1
ATOM 2100 N N . GLU A 1 266 ? -4.023 -2.737 9.633 1.00 72.19 266 GLU A N 1
ATOM 2101 C CA . GLU A 1 266 ? -2.650 -3.245 9.789 1.00 72.19 266 GLU A CA 1
ATOM 2102 C C . GLU A 1 266 ? -2.508 -4.700 9.306 1.00 72.19 266 GLU A C 1
ATOM 2104 O O . GLU A 1 266 ? -1.557 -5.045 8.610 1.00 72.19 266 GLU A O 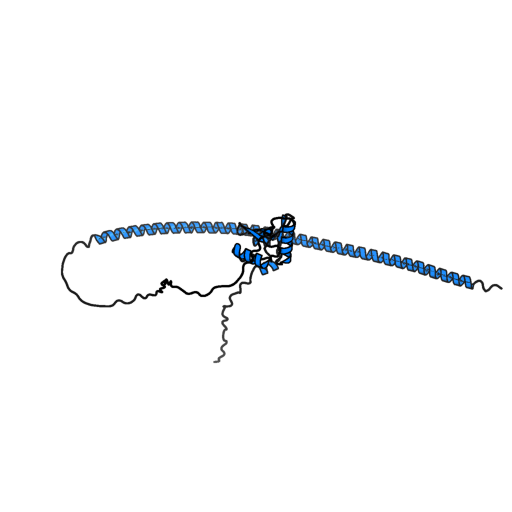1
ATOM 2109 N N . GLN A 1 267 ? -3.515 -5.534 9.571 1.00 68.81 267 GLN A N 1
ATOM 2110 C CA . GLN A 1 267 ? -3.589 -6.916 9.086 1.00 68.81 267 GLN A CA 1
ATOM 2111 C C . GLN A 1 267 ? -3.702 -7.040 7.553 1.00 68.81 267 GLN A C 1
ATOM 2113 O O . GLN A 1 267 ? -3.191 -7.998 6.972 1.00 68.81 267 GLN A O 1
ATOM 2118 N N . ASP A 1 268 ? -4.323 -6.066 6.879 1.00 69.44 268 ASP A N 1
ATOM 2119 C CA . ASP A 1 268 ? -4.505 -6.085 5.422 1.00 69.44 268 ASP A CA 1
ATOM 2120 C C . ASP A 1 268 ? -3.198 -5.703 4.698 1.00 69.44 268 ASP A C 1
ATOM 2122 O O . ASP A 1 268 ? -2.924 -6.191 3.599 1.00 69.44 268 ASP A O 1
ATOM 2126 N N . LEU A 1 269 ? -2.347 -4.884 5.332 1.00 65.31 269 LEU A N 1
ATOM 2127 C CA . LEU A 1 269 ? -1.006 -4.559 4.826 1.00 65.31 269 LEU A CA 1
ATOM 2128 C C . LEU A 1 269 ? -0.099 -5.799 4.782 1.00 65.31 269 LEU A C 1
ATOM 2130 O O . LEU A 1 269 ? 0.675 -5.965 3.839 1.00 65.31 269 LEU A O 1
ATOM 2134 N N . LEU A 1 270 ? -0.240 -6.695 5.764 1.00 57.25 270 LEU A N 1
ATOM 2135 C CA . LEU A 1 270 ? 0.517 -7.948 5.851 1.00 57.25 270 LEU A CA 1
ATOM 2136 C C . LEU A 1 270 ? 0.067 -8.978 4.804 1.00 57.25 270 LEU A C 1
ATOM 2138 O O . LEU A 1 270 ? 0.888 -9.733 4.286 1.00 57.25 270 LEU A O 1
ATOM 2142 N N . SER A 1 271 ? -1.224 -8.990 4.456 1.00 54.25 271 SER A N 1
ATOM 2143 C CA . SER A 1 271 ? -1.797 -9.955 3.509 1.00 54.25 271 SER A CA 1
ATOM 2144 C C . SER A 1 271 ? -1.457 -9.665 2.041 1.00 54.25 271 SER A C 1
ATOM 2146 O O . SER A 1 271 ? -1.552 -10.569 1.213 1.00 54.25 271 SER A O 1
ATOM 2148 N N . SER A 1 272 ? -1.061 -8.436 1.689 1.00 54.00 272 SER A N 1
ATOM 2149 C CA . SER A 1 272 ? -0.803 -8.039 0.293 1.00 54.00 272 SER A CA 1
ATOM 2150 C C . SER A 1 272 ? 0.591 -8.441 -0.231 1.00 54.00 272 SER A C 1
ATOM 2152 O O . SER A 1 272 ? 1.006 -7.964 -1.287 1.00 54.00 272 SER A O 1
ATOM 2154 N N . GLY A 1 273 ? 1.350 -9.269 0.500 1.00 47.59 273 GLY A N 1
ATOM 2155 C CA . GLY A 1 273 ? 2.733 -9.627 0.145 1.00 47.59 273 GLY A CA 1
ATOM 2156 C C . GLY A 1 273 ? 3.752 -8.505 0.391 1.00 47.59 273 GLY A C 1
ATOM 2157 O O . GLY A 1 273 ? 4.924 -8.642 0.050 1.00 47.59 273 GLY A O 1
ATOM 2158 N N . TYR A 1 274 ? 3.327 -7.405 1.020 1.00 47.59 274 TYR A N 1
ATOM 2159 C CA . TYR A 1 274 ? 4.166 -6.279 1.432 1.00 47.59 274 TYR A CA 1
ATOM 2160 C C . TYR A 1 274 ? 4.857 -6.595 2.774 1.00 47.59 274 TYR A C 1
ATOM 2162 O O . TYR A 1 274 ? 4.716 -5.891 3.767 1.00 47.59 274 TYR A O 1
ATOM 2170 N N . THR A 1 275 ? 5.610 -7.696 2.835 1.00 44.28 275 THR A N 1
ATOM 2171 C CA . THR A 1 275 ? 6.331 -8.153 4.040 1.00 44.28 275 THR A CA 1
ATOM 2172 C C . THR A 1 275 ? 7.652 -7.410 4.273 1.00 44.28 275 THR A C 1
ATOM 2174 O O . THR A 1 275 ? 8.578 -7.959 4.876 1.00 44.28 275 THR A O 1
ATOM 2177 N N . 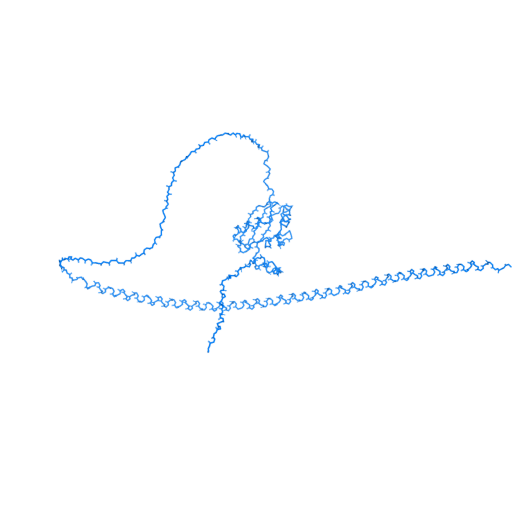ASP A 1 276 ? 7.795 -6.178 3.776 1.00 46.69 276 ASP A N 1
ATOM 2178 C CA . ASP A 1 276 ? 9.015 -5.407 3.993 1.00 46.69 276 ASP A CA 1
ATOM 2179 C C . ASP A 1 276 ? 9.037 -4.904 5.444 1.00 46.69 276 ASP A C 1
ATOM 2181 O O . ASP A 1 276 ? 8.388 -3.919 5.809 1.00 46.69 276 ASP A O 1
ATOM 2185 N N . LYS A 1 277 ? 9.786 -5.616 6.298 1.00 49.88 277 LYS A N 1
ATOM 2186 C CA . LYS A 1 277 ? 9.975 -5.309 7.727 1.00 49.88 277 LYS A CA 1
ATOM 2187 C C . LYS A 1 277 ? 10.419 -3.860 7.973 1.00 49.88 277 LYS A C 1
ATOM 2189 O O . LYS A 1 277 ? 10.240 -3.354 9.078 1.00 49.88 277 LYS A O 1
ATOM 2194 N N . ARG A 1 278 ? 10.958 -3.173 6.958 1.00 50.91 278 ARG A N 1
ATOM 2195 C CA . ARG A 1 278 ? 11.351 -1.759 7.038 1.00 50.91 278 ARG A CA 1
ATOM 2196 C C . ARG A 1 278 ? 10.160 -0.809 7.184 1.00 50.91 278 ARG A C 1
ATOM 2198 O O . ARG A 1 278 ? 10.317 0.220 7.827 1.00 50.91 278 ARG A O 1
ATOM 2205 N N . LEU A 1 279 ? 8.985 -1.140 6.639 1.00 51.84 279 LEU A N 1
ATOM 2206 C CA . LEU A 1 279 ? 7.776 -0.317 6.798 1.00 51.84 279 LEU A CA 1
ATOM 2207 C C . LEU A 1 279 ? 7.104 -0.543 8.157 1.00 51.84 279 LEU A C 1
ATOM 2209 O O . LEU A 1 279 ? 6.675 0.422 8.784 1.00 51.84 279 LEU A O 1
ATOM 2213 N N . LEU A 1 280 ? 7.105 -1.786 8.650 1.00 51.34 280 LEU A N 1
ATOM 2214 C CA . LEU A 1 280 ? 6.657 -2.131 10.007 1.00 51.34 280 LEU A CA 1
ATOM 2215 C C . LEU A 1 280 ? 7.481 -1.407 11.083 1.00 51.34 280 LEU A C 1
ATOM 2217 O O . LEU A 1 280 ? 6.919 -0.867 12.029 1.00 51.34 280 LEU A O 1
ATOM 2221 N N . ALA A 1 281 ? 8.801 -1.312 10.898 1.00 50.97 281 ALA A N 1
ATOM 2222 C CA . ALA A 1 281 ? 9.684 -0.595 11.821 1.00 50.97 281 ALA A CA 1
ATOM 2223 C C . ALA A 1 281 ? 9.421 0.924 11.889 1.00 50.97 281 ALA A C 1
ATOM 2225 O O . ALA A 1 281 ? 9.892 1.581 12.814 1.00 50.97 281 ALA A O 1
ATOM 2226 N N . LEU A 1 282 ? 8.693 1.491 10.920 1.00 52.09 282 LEU A N 1
ATOM 2227 C CA . LEU A 1 282 ? 8.378 2.921 10.860 1.00 52.09 282 LEU A CA 1
ATOM 2228 C C . LEU A 1 282 ? 6.984 3.256 11.413 1.00 52.09 282 LEU A C 1
ATOM 2230 O O . LEU A 1 282 ? 6.727 4.421 11.713 1.00 52.09 282 LEU A O 1
ATOM 2234 N N . THR A 1 283 ? 6.091 2.272 11.565 1.00 50.28 283 THR A N 1
ATOM 2235 C CA . THR A 1 283 ? 4.781 2.458 12.216 1.00 50.28 283 THR A CA 1
ATOM 2236 C C . THR A 1 283 ? 4.845 2.166 13.714 1.00 50.28 283 THR A C 1
ATOM 2238 O O . THR A 1 283 ? 4.172 2.833 14.500 1.00 50.28 283 THR A O 1
ATOM 2241 N N . THR A 1 284 ? 5.713 1.247 14.144 1.00 49.03 284 THR A N 1
ATOM 2242 C CA . THR A 1 284 ? 5.991 1.013 15.563 1.00 49.03 284 THR A CA 1
ATOM 2243 C C . THR A 1 284 ? 7.052 1.997 16.053 1.00 49.03 284 THR A C 1
ATOM 2245 O O . THR A 1 284 ? 8.244 1.799 15.815 1.00 49.03 284 THR A O 1
ATOM 2248 N N . ARG A 1 285 ? 6.658 3.063 16.764 1.00 44.97 285 ARG A N 1
ATOM 2249 C CA . ARG A 1 285 ? 7.633 3.807 17.581 1.00 44.97 285 ARG A CA 1
ATOM 2250 C C . ARG A 1 285 ? 8.290 2.822 18.558 1.00 44.97 285 ARG A C 1
ATOM 2252 O O . ARG A 1 285 ? 7.562 2.028 19.156 1.00 44.97 285 ARG A O 1
ATOM 2259 N N . PRO A 1 286 ? 9.614 2.881 18.781 1.00 41.00 286 PRO A N 1
ATOM 2260 C CA . PRO A 1 286 ? 10.214 2.177 19.900 1.00 41.00 286 PRO A CA 1
ATOM 2261 C C . PRO A 1 286 ? 9.618 2.770 21.179 1.00 41.00 286 PRO A C 1
ATOM 2263 O O . PRO A 1 286 ? 9.879 3.920 21.529 1.00 41.00 286 PRO A O 1
ATOM 2266 N N . SER A 1 287 ? 8.771 2.002 21.858 1.00 41.41 287 SER A N 1
ATOM 2267 C CA . SER A 1 287 ? 8.458 2.243 23.259 1.00 41.41 287 SER A CA 1
ATOM 2268 C C . SER A 1 287 ? 9.783 2.173 24.011 1.00 41.41 287 SER A C 1
ATOM 2270 O O . SER A 1 287 ? 10.378 1.100 24.115 1.00 41.41 287 SER A O 1
ATOM 2272 N N . THR A 1 288 ? 10.283 3.320 24.461 1.00 40.69 288 THR A N 1
ATOM 2273 C CA . THR A 1 288 ? 11.452 3.409 25.335 1.00 40.69 288 THR A CA 1
ATOM 2274 C C . THR A 1 288 ? 11.255 2.451 26.511 1.00 40.69 288 THR A C 1
ATOM 2276 O O . THR A 1 288 ? 10.282 2.627 27.251 1.00 40.69 288 THR A O 1
ATOM 2279 N N . PRO A 1 289 ? 12.116 1.435 26.700 1.00 44.22 289 PRO A N 1
ATOM 2280 C CA . PRO A 1 289 ? 12.087 0.668 27.927 1.00 44.22 289 PRO A CA 1
ATOM 2281 C C . PRO A 1 289 ? 12.442 1.619 29.071 1.00 44.22 289 PRO A C 1
ATOM 2283 O O . PRO A 1 289 ? 13.412 2.371 29.010 1.00 44.22 289 PRO A O 1
ATOM 2286 N N . ASN A 1 290 ? 11.579 1.622 30.077 1.00 39.16 290 ASN A N 1
ATOM 2287 C CA . ASN A 1 290 ? 11.716 2.360 31.318 1.00 39.16 290 ASN A CA 1
ATOM 2288 C C . ASN A 1 290 ? 13.012 1.919 32.025 1.00 39.16 290 ASN A C 1
ATOM 2290 O O . ASN A 1 290 ? 13.051 0.865 32.658 1.00 39.16 290 ASN A O 1
ATOM 2294 N N . SER A 1 291 ? 14.082 2.700 31.876 1.00 43.72 291 SER A N 1
ATOM 2295 C CA . SER A 1 291 ? 15.360 2.511 32.567 1.00 43.72 291 SER A CA 1
ATOM 2296 C C . SER A 1 291 ? 15.237 2.935 34.030 1.00 43.72 291 SER A C 1
ATOM 2298 O O . SER A 1 291 ? 15.779 3.954 34.433 1.00 43.72 291 SER A O 1
ATOM 2300 N N . ASN A 1 292 ? 14.509 2.153 34.821 1.00 45.66 292 ASN A N 1
ATOM 2301 C CA . ASN A 1 292 ? 14.536 2.207 36.281 1.00 45.66 292 ASN A CA 1
ATOM 2302 C C . ASN A 1 292 ? 14.603 0.770 36.814 1.00 45.66 292 ASN A C 1
ATOM 2304 O O . ASN A 1 292 ? 13.681 0.265 37.447 1.00 45.66 292 ASN A O 1
ATOM 2308 N N . ALA A 1 293 ? 15.710 0.089 36.519 1.00 43.06 293 ALA A N 1
ATOM 2309 C CA . ALA A 1 293 ? 16.103 -1.128 37.216 1.00 43.06 293 ALA A CA 1
ATOM 2310 C C . ALA A 1 293 ? 17.505 -0.907 37.790 1.00 43.06 293 ALA A C 1
ATOM 2312 O O . ALA A 1 293 ? 18.521 -1.016 37.110 1.00 43.06 293 ALA A O 1
ATOM 2313 N N . CYS A 1 294 ? 17.469 -0.488 39.051 1.00 40.72 294 CYS A N 1
ATOM 2314 C CA . CYS A 1 294 ? 18.525 -0.381 40.042 1.00 40.72 294 CYS A CA 1
ATOM 2315 C C . CYS A 1 294 ? 19.657 -1.409 39.855 1.00 40.72 294 CYS A C 1
ATOM 2317 O O . CYS A 1 294 ? 19.437 -2.616 39.939 1.00 40.72 294 CYS A O 1
ATOM 2319 N N . ILE A 1 295 ? 20.875 -0.907 39.647 1.00 41.88 295 ILE A N 1
ATOM 2320 C CA . ILE A 1 295 ? 22.117 -1.666 39.794 1.00 41.88 295 ILE A CA 1
ATOM 2321 C C . ILE A 1 295 ? 22.431 -1.691 41.292 1.00 41.88 295 ILE A C 1
ATOM 2323 O O . ILE A 1 295 ? 22.810 -0.671 41.863 1.00 41.88 295 ILE A O 1
ATOM 2327 N N . THR A 1 296 ? 22.251 -2.841 41.939 1.00 50.09 296 THR A N 1
ATOM 2328 C CA . THR A 1 296 ? 22.794 -3.094 43.279 1.00 50.09 296 THR A CA 1
ATOM 2329 C C . THR A 1 296 ? 24.140 -3.793 43.122 1.00 50.09 296 THR A C 1
ATOM 2331 O O . THR A 1 296 ? 24.217 -4.965 42.762 1.00 50.09 296 THR A O 1
ATOM 2334 N N . THR A 1 297 ? 25.203 -3.030 43.344 1.00 52.22 297 THR A N 1
ATOM 2335 C CA . THR A 1 297 ? 26.598 -3.473 43.414 1.00 52.22 297 THR A CA 1
ATOM 2336 C C . THR A 1 297 ? 26.832 -4.230 44.728 1.00 52.22 297 THR A C 1
ATOM 2338 O O . THR A 1 297 ? 26.497 -3.678 45.776 1.00 52.22 297 THR A O 1
ATOM 2341 N N . PRO A 1 298 ? 27.419 -5.441 44.744 1.00 55.28 298 PRO A N 1
ATOM 2342 C CA . PRO A 1 298 ? 27.992 -5.985 45.966 1.00 55.28 298 PRO A CA 1
ATOM 2343 C C . PRO A 1 298 ? 29.415 -5.442 46.154 1.00 55.28 298 PRO A C 1
ATOM 2345 O O . PRO A 1 298 ? 30.304 -5.636 45.326 1.00 55.28 298 PRO A O 1
ATOM 2348 N N . GLU A 1 299 ? 29.578 -4.723 47.258 1.00 51.84 299 GLU A N 1
ATOM 2349 C CA . GLU A 1 299 ? 30.826 -4.239 47.837 1.00 51.84 299 GLU A CA 1
ATOM 2350 C C . GLU A 1 299 ? 31.656 -5.434 48.336 1.00 51.84 299 GLU A C 1
ATOM 2352 O O . GLU A 1 299 ? 31.220 -6.196 49.199 1.00 51.84 299 GLU A O 1
ATOM 2357 N N . ALA A 1 300 ? 32.845 -5.627 47.762 1.00 51.72 300 ALA A N 1
ATOM 2358 C CA . ALA A 1 300 ? 33.837 -6.564 48.272 1.00 51.72 300 ALA A CA 1
ATOM 2359 C C . ALA A 1 300 ? 34.618 -5.876 49.400 1.00 51.72 300 ALA A C 1
ATOM 2361 O O . ALA A 1 300 ? 35.519 -5.078 49.145 1.00 51.72 300 ALA A O 1
ATOM 2362 N N . GLY A 1 301 ? 34.228 -6.170 50.640 1.00 58.75 301 GLY A N 1
ATOM 2363 C CA . GLY A 1 301 ? 34.965 -5.806 51.843 1.00 58.75 301 GLY A CA 1
ATOM 2364 C C . GLY A 1 301 ? 36.113 -6.780 52.097 1.00 58.75 301 GLY A C 1
ATOM 2365 O O . GLY A 1 301 ? 35.898 -7.953 52.393 1.00 58.75 301 GLY A O 1
ATOM 2366 N N . ASP A 1 302 ? 37.326 -6.257 51.976 1.00 57.66 302 ASP A N 1
ATOM 2367 C CA . ASP A 1 302 ? 38.561 -6.782 52.547 1.00 57.66 302 ASP A CA 1
ATOM 2368 C C . ASP A 1 302 ? 38.570 -6.500 54.060 1.00 57.66 302 ASP A C 1
ATOM 2370 O O . ASP A 1 302 ? 38.319 -5.360 54.453 1.00 57.66 302 ASP A O 1
ATOM 2374 N N . SER A 1 303 ? 38.826 -7.506 54.907 1.00 59.34 303 SER A N 1
ATOM 2375 C CA . SER A 1 303 ? 39.487 -7.348 56.219 1.00 59.34 303 SER A CA 1
ATOM 2376 C C . SER A 1 303 ? 39.720 -8.693 56.917 1.00 59.34 303 SER A C 1
ATOM 2378 O O . SER A 1 303 ? 38.802 -9.393 57.337 1.00 59.34 303 SER A O 1
ATOM 2380 N N . THR A 1 304 ? 41.008 -8.987 57.051 1.00 62.62 304 THR A N 1
ATOM 2381 C CA . THR A 1 304 ? 41.715 -9.841 58.015 1.00 62.62 304 THR A CA 1
ATOM 2382 C C . THR A 1 304 ? 41.082 -10.007 59.406 1.00 62.62 304 THR A C 1
ATOM 2384 O O . THR A 1 304 ? 40.801 -9.004 60.065 1.00 62.62 304 THR A O 1
ATOM 2387 N N . ASN A 1 305 ? 41.025 -11.250 59.905 1.00 50.12 305 ASN A N 1
ATOM 2388 C CA . ASN A 1 305 ? 41.821 -11.759 61.043 1.00 50.12 305 ASN A CA 1
ATOM 2389 C C . ASN A 1 305 ? 41.732 -13.294 61.107 1.00 50.12 305 ASN A C 1
ATOM 2391 O O . ASN A 1 305 ? 40.600 -13.809 60.969 1.00 50.12 305 ASN A O 1
#

Radius of gyration: 48.29 Å; chains: 1; bounding box: 115×83×165 Å

Sequence (305 aa):
MSFVMDRATEAAANDLAEVRKLIEGMNALVNSQQAQQQAQQQQAQQQQAQQQQQLQKQQKQQQAQQQAQQQAQQQAQQAQQQAQQQAQQQAQQAQQAQQAQAQQAQQQQQQQQQQQQQQQKQQQSTQSNVSSSPRSVETSQTWSPQPNTQPETNAENSPGFNANHAQQNSTTTTTSAPTSGIIIEVNHLSLTRTLYFQLSPDATIEPLVAWLKLSFQDNSISGMVLQYKGFDGLWKCLLNRDDSLKRVLKQSLKNNTMLQMRVPREQDLLSSGYTDKRLLALTTRPSTPNSNACITTPEAGDSTN

Foldseek 3Di:
DPDPPVVVVVVVVVVVVVVVVVVVVVVVVVVVVVVVVVVVVVVVVVVVVVVVVVVVVVVVVVVVVVVVVVVVVVVVVVVVVVVVVVVVVVVVVVVVVVVVVVVVVVVVVVVVVVVVVVVVVPPPDDDDDDDDDDDDDDDDDDDDDDDDDDDDDDDDDDDDDDDDDDDDDDDDDDPDDPALWAWEWEAEPVVRDIDIDTHHLQDAQPVVQVVVCVVVVNPLRDLQQKWKQDPVRDIDRQDNGRVSVSVQRVVCSVVVHHIYMYRDDPVVCVVVVVPPVVVVCVSDDPPPPPPPDDDDDDDDDDDDD

Secondary structure (DSSP, 8-state):
--SSSHHHHHHHHHHHHHHHHHHHHHHHHHHHHHHHHHHHHHHHHHHHHHHHHHHHHHHHHHHHHHHHHHHHHHHHHHHHHHHHHHHHHHHHHHHHHHHHHHHHHHHHHHHHHHHHHHHGGGSS-------------------------PPPP----------------------PPS---EEEEEEETTTTEEEEEEE-TT--HHHHHHHHHHHHT-TT--TTT-EEE-TTS-EEEPPSSHHHHHHHHHHHHHHT-PEEEEE--HHHHHHTT---HHHHHHHS------------PPP------

pLDDT: mean 73.58, std 21.56, range [31.28, 97.94]